Protein AF-A0A195AYB4-F1 (afdb_monomer_lite)

Secondary structure (DSSP, 8-state):
----------------------HHHHHHHHHTS-HHHHHHHHHTTSSS-S--PPP--SS---------TTTTT--PPPPHHHHHHHHH-HHHHHHHHHHHHHHHHHHHHHHHHHHHHHHHHHS-HHHHHHHHHHHHHHHHHHHHHHHHHHHHHHHHHT---PPPPPPHHHHHHHHHHHHHGGGS--TTHHHHHHHHHHHHTT------------PPPPPPP-PPP-----------------------------

Foldseek 3Di:
DDDDDDDPDDDDPDPDPPDPDDPPVVVVCVVPPPVVVVVCVVVVVPDPDPDPDDDDPDDDDDDDDDDDCVVVVHDDDDDPVLVVCCVPPPVSVVVVVVVVVVVVVVVVVVVVVVVVVVCVLPVDPVVNVVVVVVVVVVVVVVVVVVVVVVVVVCVVVVDDDDDDDDDPVNVVVVVVVVVVVPPPDPPPVVVVVVVVVVVVVPDDDDDDDDDDDDDDDDDDDDDDDDDDDDDDDDDDDDDDDDDDDDDDDDDDDD

InterPro domains:
  IPR007590 Saf4/Yju2 protein [PF04502] (50-236)
  IPR007590 Saf4/Yju2 protein [PTHR12111] (50-230)

pLDDT: mean 70.56, std 22.67, range [31.31, 98.31]

Sequence (254 aa):
MEIEFENIMDDVEVENIRNVENIANVAEYIRNMDPEQFANIRDEVFEEMENLDYIIVSGARRQENRWDPKQNEQVVPETKEVSCRLYDDAMYKLEHGIEDKKVAKSRNSALESAIALNENIWKDDYSSNCTVRALFRDRKKELQKKQAEDHALLKKTGLDINLVNEHEDDIKLAKLLTHKKGARKQDGVELKRLVSIIRSKNKKKMSSSNNRLKLQSQESLKTQEITNNAIISKINSSSISLVNYDSSNTDSDT

Structure (mmCIF, N/CA/C/O backbone):
data_AF-A0A195AYB4-F1
#
_entry.id   AF-A0A195AYB4-F1
#
loop_
_atom_site.group_PDB
_atom_site.id
_atom_site.type_symbol
_atom_site.label_atom_id
_atom_site.label_alt_id
_atom_site.label_comp_id
_atom_site.label_asym_id
_atom_site.label_entity_id
_atom_site.label_seq_id
_atom_site.pdbx_PDB_ins_code
_atom_site.Cartn_x
_atom_site.Cartn_y
_atom_site.Cartn_z
_atom_site.occupancy
_atom_site.B_iso_or_equiv
_atom_site.auth_seq_id
_atom_site.auth_comp_id
_atom_site.auth_asym_id
_atom_site.auth_atom_id
_atom_site.pdbx_PDB_model_num
ATOM 1 N N . MET A 1 1 ? -21.858 -39.578 3.433 1.00 39.62 1 MET A N 1
ATOM 2 C CA . MET A 1 1 ? -23.026 -40.148 2.739 1.00 39.62 1 MET A CA 1
ATOM 3 C C . MET A 1 1 ? -22.517 -41.400 2.072 1.00 39.62 1 MET A C 1
ATOM 5 O O . MET A 1 1 ? -21.679 -41.292 1.187 1.00 39.62 1 MET A O 1
ATOM 9 N N . GLU A 1 2 ? -22.878 -42.546 2.637 1.00 36.47 2 GLU A N 1
ATOM 10 C CA . GLU A 1 2 ? -22.536 -43.869 2.116 1.00 36.47 2 GLU A CA 1
ATOM 11 C C . GLU A 1 2 ? -23.262 -44.055 0.781 1.00 36.47 2 GLU A C 1
ATOM 13 O O . GLU A 1 2 ? -24.452 -43.761 0.681 1.00 36.47 2 GLU A O 1
ATOM 18 N N . ILE A 1 3 ? -22.520 -44.444 -0.252 1.00 41.88 3 ILE A N 1
ATOM 19 C CA . ILE A 1 3 ? -23.060 -44.778 -1.569 1.00 41.88 3 ILE A CA 1
ATOM 20 C C . ILE A 1 3 ? -22.846 -46.280 -1.712 1.00 41.88 3 ILE A C 1
ATOM 22 O O . ILE A 1 3 ? -21.707 -46.745 -1.752 1.00 41.88 3 ILE A O 1
ATOM 26 N N . GLU A 1 4 ? -23.946 -47.024 -1.692 1.00 39.97 4 GLU A N 1
ATOM 27 C CA . GLU A 1 4 ? -23.972 -48.465 -1.918 1.00 39.97 4 GLU A CA 1
ATOM 28 C C . GLU A 1 4 ? -23.681 -48.749 -3.399 1.00 39.97 4 GLU A C 1
ATOM 30 O O . GLU A 1 4 ? -24.259 -48.119 -4.286 1.00 39.97 4 GLU A O 1
ATOM 35 N N . PHE A 1 5 ? -22.760 -49.677 -3.664 1.00 40.31 5 PHE A N 1
ATOM 36 C CA . PHE A 1 5 ? -22.488 -50.189 -5.004 1.00 40.31 5 PHE A CA 1
ATOM 37 C C . PHE A 1 5 ? -23.309 -51.464 -5.212 1.00 40.31 5 PHE A C 1
ATOM 39 O O . PHE A 1 5 ? -23.064 -52.473 -4.552 1.00 40.31 5 PHE A O 1
ATOM 46 N N . GLU A 1 6 ? -24.270 -51.427 -6.133 1.00 47.06 6 GLU A N 1
ATOM 47 C CA . GLU A 1 6 ? -24.862 -52.643 -6.687 1.00 47.06 6 GLU A CA 1
ATOM 48 C C . GLU A 1 6 ? -23.830 -53.337 -7.586 1.00 47.06 6 GLU A C 1
ATOM 50 O O . GLU A 1 6 ? -23.304 -52.758 -8.539 1.00 47.06 6 GLU A O 1
ATOM 55 N N . ASN A 1 7 ? -23.522 -54.588 -7.240 1.00 45.03 7 ASN A N 1
ATOM 56 C CA . ASN A 1 7 ? -22.673 -55.478 -8.018 1.00 45.03 7 ASN A CA 1
ATOM 57 C C . ASN A 1 7 ? -23.376 -55.837 -9.332 1.00 45.03 7 ASN A C 1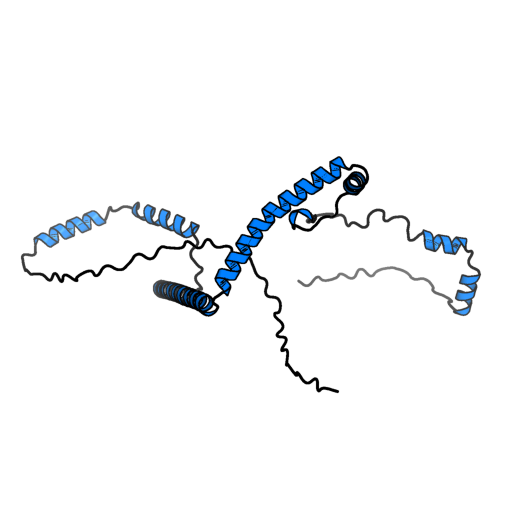
ATOM 59 O O . ASN A 1 7 ? -24.324 -56.618 -9.328 1.00 45.03 7 ASN A O 1
ATOM 63 N N . ILE A 1 8 ? -22.869 -55.324 -10.450 1.00 45.12 8 ILE A N 1
ATOM 64 C CA . ILE A 1 8 ? -23.141 -55.884 -11.775 1.00 45.12 8 ILE A CA 1
ATOM 65 C C . ILE A 1 8 ? -21.951 -56.779 -12.103 1.00 45.12 8 ILE A C 1
ATOM 67 O O . ILE A 1 8 ? -20.930 -56.331 -12.620 1.00 45.12 8 ILE A O 1
ATOM 71 N N . MET A 1 9 ? -22.069 -58.040 -11.709 1.00 47.69 9 MET A N 1
ATOM 72 C CA . MET A 1 9 ? -21.187 -59.113 -12.132 1.00 47.69 9 MET A CA 1
ATOM 73 C C . MET A 1 9 ? -22.101 -60.206 -12.655 1.00 47.69 9 MET A C 1
ATOM 75 O O . MET A 1 9 ? -22.580 -60.990 -11.854 1.00 47.69 9 MET A O 1
ATOM 79 N N . ASP A 1 10 ? -22.364 -60.211 -13.958 1.00 45.50 10 ASP A N 1
ATOM 80 C CA . ASP A 1 10 ? -22.893 -61.375 -14.664 1.00 45.50 10 ASP A CA 1
ATOM 81 C C . ASP A 1 10 ? -22.336 -61.369 -16.102 1.00 45.50 10 ASP A C 1
ATOM 83 O O . ASP A 1 10 ? -22.403 -60.371 -16.821 1.00 45.50 10 ASP A O 1
ATOM 87 N N . ASP A 1 11 ? -21.747 -62.514 -16.445 1.00 44.69 11 ASP A N 1
ATOM 88 C CA . ASP A 1 11 ? -21.515 -63.073 -17.779 1.00 44.69 11 ASP A CA 1
ATOM 89 C C . ASP A 1 11 ? -20.417 -62.472 -18.679 1.00 44.69 11 ASP A C 1
ATOM 91 O O . ASP A 1 11 ? -20.669 -61.860 -19.715 1.00 44.69 11 ASP A O 1
ATOM 95 N N . VAL A 1 12 ? -19.158 -62.805 -18.362 1.00 44.72 12 VAL A N 1
ATOM 96 C CA . VAL A 1 12 ? -18.124 -63.011 -19.393 1.00 44.72 12 VAL A CA 1
ATOM 97 C C . VAL A 1 12 ? -17.579 -64.429 -19.250 1.00 44.72 12 VAL A C 1
ATOM 99 O O . VAL A 1 12 ? -16.751 -64.717 -18.385 1.00 44.72 12 VAL A O 1
ATOM 102 N N . GLU A 1 13 ? -18.071 -65.328 -20.100 1.00 41.47 13 GLU A N 1
ATOM 103 C CA . GLU A 1 13 ? -17.527 -66.672 -20.287 1.00 41.47 13 GLU A CA 1
ATOM 104 C C . GLU A 1 13 ? -16.098 -66.564 -20.842 1.00 41.47 13 GLU A C 1
ATOM 106 O O . GLU A 1 13 ? -15.879 -66.288 -22.021 1.00 41.47 13 GLU A O 1
ATOM 111 N N . VAL A 1 14 ? -15.097 -66.755 -19.981 1.00 42.25 14 VAL A N 1
ATOM 112 C CA . VAL A 1 14 ? -13.695 -66.862 -20.406 1.00 42.25 14 VAL A CA 1
ATOM 113 C C . VAL A 1 14 ? -13.417 -68.318 -20.764 1.00 42.25 14 VAL A C 1
ATOM 115 O O . VAL A 1 14 ? -12.990 -69.116 -19.926 1.00 42.25 14 VAL A O 1
ATOM 118 N N . GLU A 1 15 ? -13.663 -68.685 -22.020 1.00 43.03 15 GLU A N 1
ATOM 119 C CA . GLU A 1 15 ? -13.196 -69.963 -22.544 1.00 43.03 15 GLU A CA 1
ATOM 120 C C . GLU A 1 15 ? -11.674 -69.942 -22.791 1.00 43.03 15 GLU A C 1
ATOM 122 O O . GLU A 1 15 ? -11.146 -69.172 -23.587 1.00 43.03 15 GLU A O 1
ATOM 127 N N . ASN A 1 16 ? -10.987 -70.871 -22.118 1.00 39.06 16 ASN A N 1
ATOM 128 C CA . ASN A 1 16 ? -9.715 -71.496 -22.500 1.00 39.06 16 ASN A CA 1
ATOM 129 C C . ASN A 1 16 ? -8.503 -70.591 -22.807 1.00 39.06 16 ASN A C 1
ATOM 131 O O . ASN A 1 16 ? -8.054 -70.480 -23.947 1.00 39.06 16 ASN A O 1
ATOM 135 N N . ILE A 1 17 ? -7.797 -70.161 -21.757 1.00 39.41 17 ILE A N 1
ATOM 136 C CA . ILE A 1 17 ? -6.343 -69.947 -21.852 1.00 39.41 17 ILE A CA 1
ATOM 137 C C . ILE A 1 17 ? -5.669 -71.319 -21.713 1.00 39.41 17 ILE A C 1
ATOM 139 O O . ILE A 1 17 ? -5.383 -71.781 -20.608 1.00 39.41 17 ILE A O 1
ATOM 143 N N . ARG A 1 18 ? -5.436 -72.003 -22.838 1.00 42.62 18 ARG A N 1
ATOM 144 C CA . ARG A 1 18 ? -4.524 -73.154 -22.896 1.00 42.62 18 ARG A CA 1
ATOM 145 C C . ARG A 1 18 ? -3.234 -72.760 -23.611 1.00 42.62 18 ARG A C 1
ATOM 147 O O . ARG A 1 18 ? -3.263 -72.346 -24.763 1.00 42.62 18 ARG A O 1
ATOM 154 N N . ASN A 1 19 ? -2.131 -73.004 -22.904 1.00 43.03 19 ASN A N 1
ATOM 155 C CA . ASN A 1 19 ? -0.752 -73.154 -23.377 1.00 43.03 19 ASN A CA 1
ATOM 156 C C . ASN A 1 19 ? 0.060 -71.874 -23.641 1.00 43.03 19 ASN A C 1
ATOM 158 O O . ASN A 1 19 ? 0.392 -71.560 -24.779 1.00 43.03 19 ASN A O 1
ATOM 162 N N . VAL A 1 20 ? 0.539 -71.231 -22.569 1.00 46.38 20 VAL A N 1
ATOM 163 C CA . VAL A 1 20 ? 1.818 -70.494 -22.615 1.00 46.38 20 VAL A CA 1
ATOM 164 C C . VAL A 1 20 ? 2.884 -71.358 -21.948 1.00 46.38 20 VAL A C 1
ATOM 166 O O . VAL A 1 20 ? 3.359 -71.083 -20.849 1.00 46.38 20 VAL A O 1
ATOM 169 N N . GLU A 1 21 ? 3.231 -72.462 -22.601 1.00 52.28 21 GLU A N 1
ATOM 170 C CA . GLU A 1 21 ? 4.464 -73.168 -22.281 1.00 52.28 21 GLU A CA 1
ATOM 171 C C . GLU A 1 21 ? 5.592 -72.521 -23.090 1.00 52.28 21 GLU A C 1
ATOM 173 O O . GLU A 1 21 ? 5.604 -72.569 -24.319 1.00 52.28 21 GLU A O 1
ATOM 178 N N . ASN A 1 22 ? 6.554 -71.955 -22.353 1.00 52.09 22 ASN A N 1
ATOM 179 C CA . ASN A 1 22 ? 7.892 -71.540 -22.783 1.00 52.09 22 ASN A CA 1
ATOM 180 C C . ASN A 1 22 ? 8.061 -70.050 -23.173 1.00 52.09 22 ASN A C 1
ATOM 182 O O . ASN A 1 22 ? 7.897 -69.655 -24.322 1.00 52.09 22 ASN A O 1
ATOM 186 N N . ILE A 1 23 ? 8.511 -69.220 -22.219 1.00 51.00 23 ILE A N 1
ATOM 187 C CA . ILE A 1 23 ? 8.929 -67.810 -22.426 1.00 51.00 23 ILE A CA 1
ATOM 188 C C . ILE A 1 23 ? 9.997 -67.684 -23.534 1.00 51.00 23 ILE A C 1
ATOM 190 O O . ILE A 1 23 ? 10.079 -66.656 -24.206 1.00 51.00 23 ILE A O 1
ATOM 194 N N . ALA A 1 24 ? 10.769 -68.746 -23.792 1.00 54.31 24 ALA A N 1
ATOM 195 C CA . ALA A 1 24 ? 11.711 -68.806 -24.908 1.00 54.31 24 ALA A CA 1
ATOM 196 C C . ALA A 1 24 ? 11.032 -68.646 -26.287 1.00 54.31 24 ALA A C 1
ATOM 198 O O . ALA A 1 24 ? 11.625 -68.046 -27.182 1.00 54.31 24 ALA A O 1
ATOM 199 N N . ASN A 1 25 ? 9.777 -69.090 -26.441 1.00 57.62 25 ASN A N 1
ATOM 200 C CA . ASN A 1 25 ? 9.008 -68.910 -27.677 1.00 57.62 25 ASN A CA 1
ATOM 201 C C . ASN A 1 25 ? 8.558 -67.461 -27.883 1.00 57.62 25 ASN A C 1
ATOM 203 O O . ASN A 1 25 ? 8.429 -67.036 -29.023 1.00 57.62 25 ASN A O 1
ATOM 207 N N . VAL A 1 26 ? 8.361 -66.678 -26.817 1.00 57.94 26 VAL A N 1
ATOM 208 C CA . VAL A 1 26 ? 7.950 -65.266 -26.934 1.00 57.94 26 VAL A CA 1
ATOM 209 C C . VAL A 1 26 ? 9.082 -64.421 -27.523 1.00 57.94 26 VAL A C 1
ATOM 211 O O . VAL A 1 26 ? 8.840 -63.569 -28.371 1.00 57.94 26 VAL A O 1
ATOM 214 N N . ALA A 1 27 ? 10.332 -64.684 -27.134 1.00 58.56 27 ALA A N 1
ATOM 215 C CA . ALA A 1 27 ? 11.493 -63.976 -27.677 1.00 58.56 27 ALA A CA 1
ATOM 216 C C . ALA A 1 27 ? 11.790 -64.350 -29.144 1.00 58.56 27 ALA A C 1
ATOM 218 O O . ALA A 1 27 ? 12.154 -63.481 -29.934 1.00 58.56 27 ALA A O 1
ATOM 219 N N . GLU A 1 28 ? 11.615 -65.623 -29.515 1.00 62.91 28 GLU A N 1
ATOM 220 C CA . GLU A 1 28 ? 11.665 -66.075 -30.916 1.00 62.91 28 GLU A CA 1
ATOM 221 C C . GLU A 1 28 ? 10.522 -65.469 -31.743 1.00 62.91 28 GLU A C 1
ATOM 223 O O . GLU A 1 28 ? 10.757 -64.983 -32.844 1.00 62.91 28 GLU A O 1
ATOM 228 N N . TYR A 1 29 ? 9.308 -65.408 -31.189 1.00 63.75 29 TYR A N 1
ATOM 229 C CA . TYR A 1 29 ? 8.148 -64.802 -31.842 1.00 63.75 29 TYR A CA 1
ATOM 230 C C . TYR A 1 29 ? 8.338 -63.301 -32.084 1.00 63.75 29 TYR A C 1
ATOM 232 O O . TYR A 1 29 ? 8.057 -62.829 -33.174 1.00 63.75 29 TYR A O 1
ATOM 240 N N . ILE A 1 30 ? 8.903 -62.559 -31.124 1.00 63.09 30 ILE A N 1
ATOM 241 C CA . ILE A 1 30 ? 9.215 -61.128 -31.292 1.00 63.09 30 ILE A CA 1
ATOM 242 C C . ILE A 1 30 ? 10.320 -60.906 -32.338 1.00 63.09 30 ILE A C 1
ATOM 244 O O . ILE A 1 30 ? 10.253 -59.936 -33.087 1.00 63.09 30 ILE A O 1
ATOM 248 N N . ARG A 1 31 ? 11.330 -61.786 -32.419 1.00 62.97 31 ARG A N 1
ATOM 249 C CA . ARG A 1 31 ? 12.395 -61.687 -33.439 1.00 62.97 31 ARG A CA 1
ATOM 250 C C . ARG A 1 31 ? 11.927 -62.051 -34.845 1.00 62.97 31 ARG A C 1
ATOM 252 O O . ARG A 1 31 ? 12.485 -61.527 -35.803 1.00 62.97 31 ARG A O 1
ATOM 259 N N . ASN A 1 32 ? 10.932 -62.926 -34.947 1.00 63.34 32 ASN A N 1
ATOM 260 C CA . ASN A 1 32 ? 10.364 -63.383 -36.212 1.00 63.34 32 ASN A CA 1
ATOM 261 C C . ASN A 1 32 ? 9.077 -62.620 -36.582 1.00 63.34 32 ASN A C 1
ATOM 263 O O . ASN A 1 32 ? 8.448 -62.959 -37.581 1.00 63.34 32 ASN A O 1
ATOM 267 N N . MET A 1 33 ? 8.677 -61.621 -35.785 1.00 62.56 33 MET A N 1
ATOM 268 C CA . MET A 1 33 ? 7.546 -60.746 -36.082 1.00 62.56 33 MET A CA 1
ATOM 269 C C . MET A 1 33 ? 7.959 -59.756 -37.174 1.00 62.56 33 MET A C 1
ATOM 271 O O . MET A 1 33 ? 8.965 -59.058 -37.024 1.00 62.56 33 MET A O 1
ATOM 275 N N . ASP A 1 34 ? 7.193 -59.686 -38.263 1.00 63.72 34 ASP A N 1
ATOM 276 C CA . ASP A 1 34 ? 7.483 -58.765 -39.361 1.00 63.72 34 ASP A CA 1
ATOM 277 C C . ASP A 1 34 ? 7.546 -57.311 -38.849 1.00 63.72 34 ASP A C 1
ATOM 279 O O . ASP A 1 34 ? 6.677 -56.885 -38.077 1.00 63.72 34 ASP A O 1
ATOM 283 N N . PRO A 1 35 ? 8.541 -56.509 -39.274 1.00 62.47 35 PRO A N 1
ATOM 284 C CA . PRO A 1 35 ? 8.710 -55.138 -38.795 1.00 62.47 35 PRO A CA 1
ATOM 285 C C . PRO A 1 35 ? 7.505 -54.239 -39.104 1.00 62.47 35 PRO A C 1
ATOM 287 O O . PRO A 1 35 ? 7.284 -53.266 -38.388 1.00 62.47 35 PRO A O 1
ATOM 290 N N . GLU A 1 36 ? 6.689 -54.585 -40.104 1.00 58.81 36 GLU A N 1
ATOM 291 C CA . GLU A 1 36 ? 5.426 -53.899 -40.408 1.00 58.81 36 GLU A CA 1
ATOM 292 C C . GLU A 1 36 ? 4.352 -54.131 -39.332 1.00 58.81 36 GLU A C 1
ATOM 294 O O . GLU A 1 36 ? 3.614 -53.212 -38.991 1.00 58.81 36 GLU A O 1
ATOM 299 N N . GLN A 1 37 ? 4.305 -55.314 -38.709 1.00 55.41 37 GLN A N 1
ATOM 300 C CA . GLN A 1 37 ? 3.382 -55.575 -37.597 1.00 55.41 37 GLN A CA 1
ATOM 301 C C . GLN A 1 37 ? 3.818 -54.856 -36.313 1.00 55.41 37 GLN A C 1
ATOM 303 O O . GLN A 1 37 ? 2.978 -54.435 -35.521 1.00 55.41 37 GLN A O 1
ATOM 308 N N . PHE A 1 38 ? 5.127 -54.666 -36.119 1.00 52.88 38 PHE A N 1
ATOM 309 C CA . PHE A 1 38 ? 5.658 -53.873 -35.007 1.00 52.88 38 PHE A CA 1
ATOM 310 C C . PHE A 1 38 ? 5.485 -52.359 -35.230 1.00 52.88 38 PHE A C 1
ATOM 312 O O . PHE A 1 38 ? 5.293 -51.617 -34.266 1.00 52.88 38 PHE A O 1
ATOM 319 N N . ALA A 1 39 ? 5.528 -51.904 -36.488 1.00 53.22 39 ALA A N 1
ATOM 320 C CA . ALA A 1 39 ? 5.212 -50.529 -36.876 1.00 53.22 39 ALA A CA 1
ATOM 321 C C . ALA A 1 39 ? 3.725 -50.215 -36.650 1.00 53.22 39 ALA A C 1
ATOM 323 O O . ALA A 1 39 ? 3.422 -49.231 -35.984 1.00 53.22 39 ALA A O 1
ATOM 324 N N . ASN A 1 40 ? 2.816 -51.116 -37.042 1.00 53.03 40 ASN A N 1
ATOM 325 C CA . ASN A 1 40 ? 1.379 -50.940 -36.805 1.00 53.03 40 ASN A CA 1
ATOM 326 C C . ASN A 1 40 ? 1.029 -50.773 -35.317 1.00 53.03 40 ASN A C 1
ATOM 328 O O . ASN A 1 40 ? 0.213 -49.924 -34.983 1.00 53.03 40 ASN A O 1
ATOM 332 N N . ILE A 1 41 ? 1.682 -51.505 -34.405 1.00 50.62 41 ILE A N 1
ATOM 333 C CA . ILE A 1 41 ? 1.446 -51.350 -32.953 1.00 50.62 41 ILE A CA 1
ATOM 334 C C . ILE A 1 41 ? 1.934 -49.984 -32.441 1.00 50.62 41 ILE A C 1
ATOM 336 O O . ILE A 1 41 ? 1.367 -49.423 -31.502 1.00 50.62 41 ILE A O 1
ATOM 340 N N . ARG A 1 42 ? 3.013 -49.449 -33.025 1.00 47.22 42 ARG A N 1
ATOM 341 C CA . ARG A 1 42 ? 3.569 -48.147 -32.639 1.00 47.22 42 ARG A CA 1
ATOM 342 C C . ARG A 1 42 ? 2.743 -46.988 -33.192 1.00 47.22 42 ARG A C 1
ATOM 344 O O . ARG A 1 42 ? 2.689 -45.950 -32.540 1.00 47.22 42 ARG A O 1
ATOM 351 N N . ASP A 1 43 ? 2.098 -47.195 -34.332 1.00 45.81 43 ASP A N 1
ATOM 352 C CA . ASP A 1 43 ? 1.329 -46.175 -35.037 1.00 45.81 43 ASP A CA 1
ATOM 353 C C . ASP A 1 43 ? -0.163 -46.182 -34.621 1.00 45.81 43 ASP A C 1
ATOM 355 O O . ASP A 1 43 ? -0.777 -45.120 -34.561 1.00 45.81 43 ASP A O 1
ATOM 359 N N . GLU A 1 44 ? -0.730 -47.315 -34.174 1.00 45.81 44 GLU A N 1
ATOM 360 C CA . GLU A 1 44 ? -2.125 -47.401 -33.683 1.00 45.81 44 GLU A CA 1
ATOM 361 C C . GLU A 1 44 ? -2.393 -46.621 -32.380 1.00 45.81 44 GLU A C 1
ATOM 363 O O . GLU A 1 44 ? -3.542 -46.304 -32.076 1.00 45.81 44 GLU A O 1
ATOM 368 N N . VAL A 1 45 ? -1.366 -46.286 -31.590 1.00 51.31 45 VAL A N 1
ATOM 369 C CA . VAL A 1 45 ? -1.551 -45.625 -30.279 1.00 51.31 45 VAL A CA 1
ATOM 370 C C . VAL A 1 45 ? -1.461 -44.091 -30.353 1.00 51.31 45 VAL A C 1
ATOM 372 O O . VAL A 1 45 ? -1.730 -43.420 -29.358 1.00 51.31 45 VAL A O 1
ATOM 375 N N . PHE A 1 46 ? -1.138 -43.491 -31.505 1.00 48.72 46 PHE A N 1
ATOM 376 C CA . PHE A 1 46 ? -0.815 -42.054 -31.555 1.00 48.72 46 PHE A CA 1
ATOM 377 C C . PHE A 1 46 ? -1.710 -41.160 -32.422 1.00 48.72 46 PHE A C 1
ATOM 379 O O . PHE A 1 46 ? -1.456 -39.956 -32.449 1.00 48.72 46 PHE A O 1
ATOM 386 N N . GLU A 1 47 ? -2.768 -41.664 -33.064 1.00 48.78 47 GLU A N 1
ATOM 387 C CA . GLU A 1 47 ? -3.393 -40.901 -34.161 1.00 48.78 47 GLU A CA 1
ATOM 388 C C . GLU A 1 47 ? -4.751 -40.215 -33.920 1.00 48.78 47 GLU A C 1
ATOM 390 O O . GLU A 1 47 ? -5.175 -39.473 -34.797 1.00 48.78 47 GLU A O 1
ATOM 395 N N . GLU A 1 48 ? -5.414 -40.305 -32.756 1.00 50.34 48 GLU A N 1
ATOM 396 C CA . GLU A 1 48 ? -6.728 -39.627 -32.593 1.00 50.34 48 GLU A CA 1
ATOM 397 C C . GLU A 1 48 ? -7.015 -38.983 -31.221 1.00 50.34 48 GLU A C 1
ATOM 399 O O . GLU A 1 48 ? -8.097 -39.144 -30.661 1.00 50.34 48 GLU A O 1
ATOM 404 N N . MET A 1 49 ? -6.111 -38.161 -30.677 1.00 53.44 49 MET A N 1
ATOM 405 C CA . MET A 1 49 ? -6.512 -37.170 -29.657 1.00 53.44 49 MET A CA 1
ATOM 406 C C . MET A 1 49 ? -6.028 -35.765 -30.028 1.00 53.44 49 MET A C 1
ATOM 408 O O . MET A 1 49 ? -5.111 -35.219 -29.420 1.00 53.44 49 MET A O 1
ATOM 412 N N . GLU A 1 50 ? -6.673 -35.160 -31.029 1.00 65.00 50 GLU A N 1
ATOM 413 C CA . GLU A 1 50 ? -6.376 -33.798 -31.511 1.00 65.00 50 GLU A CA 1
ATOM 414 C C . GLU A 1 50 ? -6.624 -32.718 -30.435 1.00 65.00 50 GLU A C 1
ATOM 416 O O . GLU A 1 50 ? -6.089 -31.617 -30.520 1.00 65.00 50 GLU A O 1
ATOM 421 N N . ASN A 1 51 ? -7.370 -33.044 -29.369 1.00 61.88 51 ASN A N 1
ATOM 422 C CA . ASN A 1 51 ? -7.619 -32.153 -28.238 1.00 61.88 51 ASN A CA 1
ATOM 423 C C . ASN A 1 51 ? -7.482 -32.900 -26.899 1.00 61.88 51 ASN A C 1
ATOM 425 O O . ASN A 1 51 ? -8.348 -33.691 -26.533 1.00 61.88 51 ASN A O 1
ATOM 429 N N . LEU A 1 52 ? -6.435 -32.591 -26.125 1.00 72.25 52 LEU A N 1
ATOM 430 C CA . LEU A 1 52 ? -6.246 -33.052 -24.733 1.00 72.25 52 LEU A CA 1
ATOM 431 C C . LEU A 1 52 ? -7.096 -32.268 -23.707 1.00 72.25 52 LEU A C 1
ATOM 433 O O . LEU A 1 52 ? -6.916 -32.406 -22.496 1.00 72.25 52 LEU A O 1
ATOM 437 N N . ASP A 1 53 ? -8.015 -31.429 -24.183 1.00 75.69 53 ASP A N 1
ATOM 438 C CA . ASP A 1 53 ? -8.851 -30.569 -23.354 1.00 75.69 53 ASP A CA 1
ATOM 439 C C . ASP A 1 53 ? -10.186 -31.253 -23.015 1.00 75.69 53 ASP A C 1
ATOM 441 O O . ASP A 1 53 ? -10.972 -31.608 -23.893 1.00 75.69 53 ASP A O 1
ATOM 445 N N . TYR A 1 54 ? -10.492 -31.383 -21.721 1.00 77.50 54 TYR A N 1
ATOM 446 C CA . TYR A 1 54 ? -11.788 -31.887 -21.260 1.00 77.50 54 TYR A CA 1
ATOM 447 C C . TYR A 1 54 ? -12.920 -30.888 -21.540 1.00 77.50 54 TYR A C 1
ATOM 449 O O . TYR A 1 54 ? -12.848 -29.711 -21.166 1.00 77.50 54 TYR A O 1
ATOM 457 N N . ILE A 1 55 ? -14.009 -31.380 -22.134 1.00 77.38 55 ILE A N 1
ATOM 458 C CA . ILE A 1 55 ? -15.227 -30.606 -22.397 1.00 77.38 55 ILE A CA 1
ATOM 459 C C . ILE A 1 55 ? -16.153 -30.702 -21.181 1.00 77.38 55 ILE A C 1
ATOM 461 O O . ILE A 1 55 ? -16.437 -31.786 -20.672 1.00 77.38 55 ILE A O 1
ATOM 465 N N . ILE A 1 56 ? -16.650 -29.560 -20.706 1.00 79.69 56 ILE A N 1
ATOM 466 C CA . ILE A 1 56 ? -17.608 -29.524 -19.598 1.00 79.69 56 ILE A CA 1
ATOM 467 C C . ILE A 1 56 ? -19.009 -29.815 -20.148 1.00 79.69 56 ILE A C 1
ATOM 469 O O . ILE A 1 56 ? -19.565 -28.997 -20.875 1.00 79.69 56 ILE A O 1
ATOM 473 N N . VAL A 1 57 ? -19.581 -30.967 -19.786 1.00 80.19 57 VAL A N 1
ATOM 474 C CA . VAL A 1 57 ? -20.867 -31.447 -20.329 1.00 80.19 57 VAL A CA 1
ATOM 475 C C . VAL A 1 57 ? -22.082 -30.829 -19.620 1.00 80.19 57 VAL A C 1
ATOM 477 O O . VAL A 1 57 ? -23.067 -30.497 -20.274 1.00 80.19 57 VAL A O 1
ATOM 480 N N . SER A 1 58 ? -22.036 -30.612 -18.298 1.00 74.69 58 SER A N 1
ATOM 481 C CA . SER A 1 58 ? -23.122 -29.921 -17.578 1.00 74.69 58 SER A CA 1
ATOM 482 C C . SER A 1 58 ? -22.707 -29.417 -16.194 1.00 74.69 58 SER A C 1
ATOM 484 O O . SER A 1 58 ? -21.902 -30.052 -15.519 1.00 74.69 58 SER A O 1
ATOM 486 N N . GLY A 1 59 ? -23.304 -28.309 -15.742 1.00 76.50 59 GLY A N 1
ATOM 487 C CA . GLY A 1 59 ? -23.283 -27.876 -14.334 1.00 76.50 59 GLY A CA 1
ATOM 488 C C . GLY A 1 59 ? -22.036 -27.123 -13.855 1.00 76.50 59 GLY A C 1
ATOM 489 O O . GLY A 1 59 ? -22.040 -26.610 -12.738 1.00 76.50 59 GLY A O 1
ATOM 490 N N . ALA A 1 60 ? -20.997 -26.993 -14.682 1.00 80.88 60 ALA A N 1
ATOM 491 C CA . ALA A 1 60 ? -19.793 -26.232 -14.359 1.00 80.88 60 ALA A CA 1
ATOM 492 C C . ALA A 1 60 ? -19.434 -25.241 -15.476 1.00 80.88 60 ALA A C 1
ATOM 494 O O . ALA A 1 60 ? -19.863 -25.374 -16.620 1.00 80.88 60 ALA A O 1
ATOM 495 N N . ARG A 1 61 ? -18.633 -24.229 -15.136 1.00 76.75 61 ARG A N 1
ATOM 496 C CA . ARG A 1 61 ? -18.013 -23.310 -16.097 1.00 76.75 61 ARG A CA 1
ATOM 497 C C . ARG A 1 61 ? -16.508 -23.333 -15.896 1.00 76.75 61 ARG A C 1
ATOM 499 O O . ARG A 1 61 ? -16.046 -23.398 -14.757 1.00 76.75 61 ARG A O 1
ATOM 506 N N . ARG A 1 62 ? -15.747 -23.248 -16.985 1.00 81.44 62 ARG A N 1
ATOM 507 C CA . ARG A 1 62 ? -14.294 -23.106 -16.899 1.00 81.44 62 ARG A CA 1
ATOM 508 C C . ARG A 1 62 ? -13.982 -21.727 -16.327 1.00 81.44 62 ARG A C 1
ATOM 510 O O . ARG A 1 62 ? -14.508 -20.724 -16.807 1.00 81.44 62 ARG A O 1
ATOM 517 N N . GLN A 1 63 ? -13.155 -21.677 -15.290 1.00 84.00 63 GLN A N 1
ATOM 518 C CA . GLN A 1 63 ? -12.576 -20.420 -14.843 1.00 84.00 63 GLN A CA 1
ATOM 519 C C . GLN A 1 63 ? -11.336 -20.155 -15.692 1.00 84.00 63 GLN A C 1
ATOM 521 O O . GLN A 1 63 ? -10.316 -20.823 -15.549 1.00 84.00 63 GLN A O 1
ATOM 526 N N . GLU A 1 64 ? -11.440 -19.199 -16.604 1.00 78.00 64 GLU A N 1
ATOM 527 C CA . GLU A 1 64 ? -10.333 -18.802 -17.460 1.00 78.00 64 GLU A CA 1
ATOM 528 C C . GLU A 1 64 ? -9.561 -17.648 -16.810 1.00 78.00 64 GLU A C 1
ATOM 530 O O . GLU A 1 64 ? -9.928 -16.483 -16.935 1.00 78.00 64 GLU A O 1
ATOM 535 N N . ASN A 1 65 ? -8.478 -17.974 -16.104 1.00 79.88 65 ASN A N 1
ATOM 536 C CA . ASN A 1 65 ? -7.511 -16.980 -15.646 1.00 79.88 65 ASN A CA 1
ATOM 537 C C . ASN A 1 65 ? -6.359 -16.916 -16.657 1.00 79.88 65 ASN A C 1
ATOM 539 O O . ASN A 1 65 ? -5.340 -17.586 -16.492 1.00 79.88 65 ASN A O 1
ATOM 543 N N . ARG A 1 66 ? -6.515 -16.115 -17.717 1.00 79.31 66 ARG A N 1
ATOM 544 C CA . ARG A 1 66 ? -5.379 -15.757 -18.578 1.00 79.31 66 ARG A CA 1
ATOM 545 C C . ARG A 1 66 ? -4.524 -14.740 -17.838 1.00 79.31 66 ARG A C 1
ATOM 547 O O . ARG A 1 66 ? -4.968 -13.630 -17.564 1.00 79.31 66 ARG A O 1
ATOM 554 N N . TRP A 1 67 ? -3.314 -15.147 -17.487 1.00 80.62 67 TRP A N 1
ATOM 555 C CA . TRP A 1 67 ? -2.329 -14.251 -16.906 1.00 80.62 67 TRP A CA 1
ATOM 556 C C . TRP A 1 67 ? -1.869 -13.247 -17.963 1.00 80.62 67 TRP A C 1
ATOM 558 O O . TRP A 1 67 ? -1.355 -13.660 -19.002 1.00 80.62 67 TRP A O 1
ATOM 568 N N . ASP A 1 68 ? -2.050 -11.951 -17.704 1.00 81.94 68 ASP A N 1
ATOM 569 C CA . ASP A 1 68 ? -1.424 -10.892 -18.493 1.00 81.94 68 ASP A CA 1
ATOM 570 C C . ASP A 1 68 ? -0.144 -10.433 -17.775 1.00 81.94 68 ASP A C 1
ATOM 572 O O . ASP A 1 68 ? -0.227 -9.777 -16.730 1.00 81.94 68 ASP A O 1
ATOM 576 N N . PRO A 1 69 ? 1.047 -10.741 -18.317 1.00 82.19 69 PRO A N 1
ATOM 577 C CA . PRO A 1 69 ? 2.313 -10.332 -17.719 1.00 82.19 69 PRO A CA 1
ATOM 578 C C . PRO A 1 69 ? 2.428 -8.814 -17.505 1.00 82.19 69 PRO A C 1
ATOM 580 O O . PRO A 1 69 ? 3.091 -8.377 -16.564 1.00 82.19 69 PRO A O 1
ATOM 583 N N . LYS A 1 70 ? 1.748 -8.000 -18.329 1.00 81.50 70 LYS A N 1
ATOM 584 C CA . LYS A 1 70 ? 1.778 -6.533 -18.212 1.00 81.50 70 LYS A CA 1
ATOM 585 C C . LYS A 1 70 ? 1.013 -6.026 -16.993 1.00 81.50 70 LYS A C 1
ATOM 587 O O . LYS A 1 70 ? 1.425 -5.039 -16.390 1.00 81.50 70 LYS A O 1
ATOM 592 N N . GLN A 1 71 ? -0.072 -6.701 -16.612 1.00 83.06 71 GLN A N 1
ATOM 593 C CA . GLN A 1 71 ? -0.876 -6.318 -15.447 1.00 83.06 71 GLN A CA 1
ATOM 594 C C . GLN A 1 71 ? -0.145 -6.568 -14.125 1.00 83.06 71 GLN A C 1
ATOM 596 O O . GLN A 1 71 ? -0.436 -5.903 -13.138 1.00 83.06 71 GLN A O 1
ATOM 601 N N . ASN A 1 72 ? 0.827 -7.482 -14.112 1.00 82.19 72 ASN A N 1
ATOM 602 C CA . ASN A 1 72 ? 1.643 -7.779 -12.937 1.00 82.19 72 ASN A CA 1
ATOM 603 C C . ASN A 1 72 ? 2.940 -6.954 -12.865 1.00 82.19 72 ASN A C 1
ATOM 605 O O . ASN A 1 72 ? 3.833 -7.279 -12.087 1.00 82.19 72 ASN A O 1
ATOM 609 N N . GLU A 1 73 ? 3.084 -5.933 -13.717 1.00 81.19 73 GLU A N 1
ATOM 610 C CA . GLU A 1 73 ? 4.309 -5.130 -13.835 1.00 81.19 73 GLU A CA 1
ATOM 611 C C . GLU A 1 73 ? 5.573 -5.970 -14.112 1.00 81.19 73 GLU A C 1
ATOM 613 O O . GLU A 1 73 ? 6.694 -5.554 -13.818 1.00 81.19 73 GLU A O 1
ATOM 618 N N . GLN A 1 74 ? 5.413 -7.163 -14.696 1.00 85.62 74 GLN A N 1
ATOM 619 C CA . GLN A 1 74 ? 6.544 -7.982 -15.107 1.00 85.62 74 GLN A CA 1
ATOM 620 C C . GLN A 1 74 ? 7.198 -7.361 -16.345 1.00 85.62 74 GLN A C 1
ATOM 622 O O . GLN A 1 74 ? 6.518 -6.856 -17.241 1.00 85.62 74 GLN A O 1
ATOM 627 N N . VAL A 1 75 ? 8.529 -7.441 -16.429 1.00 81.56 75 VAL A N 1
ATOM 628 C CA . VAL A 1 75 ? 9.253 -7.079 -17.652 1.00 81.56 75 VAL A CA 1
ATOM 629 C C . VAL A 1 75 ? 8.926 -8.115 -18.724 1.00 81.56 75 VAL A C 1
ATOM 631 O O . VAL A 1 75 ? 9.373 -9.261 -18.660 1.00 81.56 75 VAL A O 1
ATOM 634 N N . VAL A 1 76 ? 8.098 -7.714 -19.686 1.00 86.94 76 VAL A N 1
ATOM 635 C CA . VAL A 1 76 ? 7.698 -8.554 -20.815 1.00 86.94 76 VAL A CA 1
ATOM 636 C C . VAL A 1 76 ? 8.736 -8.397 -21.920 1.00 86.94 76 VAL A C 1
ATOM 638 O O . VAL A 1 76 ? 8.993 -7.261 -22.325 1.00 86.94 76 VAL A O 1
ATOM 641 N N . PRO A 1 77 ? 9.321 -9.495 -22.430 1.00 86.94 77 PRO A N 1
ATOM 642 C CA . PRO A 1 77 ? 10.160 -9.427 -23.613 1.00 86.94 77 PRO A CA 1
ATOM 643 C C . PRO A 1 77 ? 9.401 -8.783 -24.770 1.00 86.94 77 PRO A C 1
ATOM 645 O O . PRO A 1 77 ? 8.208 -9.026 -24.972 1.00 86.94 77 PRO A O 1
ATOM 648 N N . GLU A 1 78 ? 10.098 -7.962 -25.538 1.00 88.06 78 GLU A N 1
ATOM 649 C CA . GLU A 1 78 ? 9.512 -7.344 -26.715 1.00 88.06 78 GLU A CA 1
ATOM 650 C C . GLU A 1 78 ? 9.139 -8.393 -27.765 1.00 88.06 78 GLU A C 1
ATOM 652 O O . GLU A 1 78 ? 9.695 -9.493 -27.832 1.00 88.06 78 GLU A O 1
ATOM 657 N N . THR A 1 79 ? 8.175 -8.044 -28.614 1.00 92.62 79 THR A N 1
ATOM 658 C CA . THR A 1 79 ? 7.802 -8.907 -29.737 1.00 92.62 79 THR A CA 1
ATOM 659 C C . THR A 1 79 ? 8.946 -8.995 -30.748 1.00 92.62 79 THR A C 1
ATOM 661 O O . THR A 1 79 ? 9.733 -8.061 -30.903 1.00 92.62 79 THR A O 1
ATOM 664 N N . LYS A 1 80 ? 9.017 -10.109 -31.487 1.00 93.75 80 LYS A N 1
ATOM 665 C CA . LYS A 1 80 ? 10.050 -10.336 -32.511 1.00 93.75 80 LYS A CA 1
ATOM 666 C C . LYS A 1 80 ? 10.092 -9.228 -33.573 1.00 93.75 80 LYS A C 1
ATOM 668 O O . LYS A 1 80 ? 11.151 -8.903 -34.089 1.00 93.75 80 LYS A O 1
ATOM 673 N N . GLU A 1 81 ? 8.945 -8.641 -33.896 1.00 94.06 81 GLU A N 1
ATOM 674 C CA . GLU A 1 81 ? 8.862 -7.532 -34.851 1.00 94.06 81 GLU A CA 1
ATOM 675 C C . GLU A 1 81 ? 9.530 -6.263 -34.315 1.00 94.06 81 GLU A C 1
ATOM 677 O O . GLU A 1 81 ? 10.268 -5.598 -35.041 1.00 94.06 81 GLU A O 1
ATOM 682 N N . VAL A 1 82 ? 9.295 -5.943 -33.038 1.00 93.62 82 VAL A N 1
ATOM 683 C CA . VAL A 1 82 ? 9.906 -4.789 -32.366 1.00 93.62 82 VAL A CA 1
ATOM 684 C C . VAL A 1 82 ? 11.414 -4.982 -32.258 1.00 93.62 82 VAL A C 1
ATOM 686 O O . VAL A 1 82 ? 12.157 -4.059 -32.584 1.00 93.62 82 VAL A O 1
ATOM 689 N N . SER A 1 83 ? 11.873 -6.186 -31.900 1.00 93.75 83 SER A N 1
ATOM 690 C CA . SER A 1 83 ? 13.307 -6.462 -31.811 1.00 93.75 83 SER A CA 1
ATOM 691 C C . SER A 1 83 ? 13.997 -6.334 -33.169 1.00 93.75 83 SER A C 1
ATOM 693 O O . SER A 1 83 ? 14.999 -5.633 -33.259 1.00 93.75 83 SER A O 1
ATOM 695 N N . CYS A 1 84 ? 13.435 -6.898 -34.246 1.00 94.81 84 CYS A N 1
ATOM 696 C CA . CYS A 1 84 ? 13.957 -6.700 -35.603 1.00 94.81 84 CYS A CA 1
ATOM 697 C C . CYS A 1 84 ? 14.053 -5.210 -35.968 1.00 94.81 84 CYS A C 1
ATOM 699 O O . CYS A 1 84 ? 15.109 -4.750 -36.394 1.00 94.81 84 CYS A O 1
ATOM 701 N N . ARG A 1 85 ? 13.000 -4.421 -35.715 1.00 95.31 85 ARG A N 1
ATOM 702 C CA . ARG A 1 85 ? 13.012 -2.974 -35.998 1.00 95.31 85 ARG A CA 1
ATOM 703 C C . ARG A 1 85 ? 14.043 -2.207 -35.174 1.00 95.31 85 ARG A C 1
ATOM 705 O O . ARG A 1 85 ? 14.649 -1.279 -35.694 1.00 95.31 85 ARG A O 1
ATOM 712 N N . LEU A 1 86 ? 14.280 -2.593 -33.922 1.00 94.88 86 LEU A N 1
ATOM 713 C CA . LEU A 1 86 ? 15.326 -1.994 -33.085 1.00 94.88 86 LEU A CA 1
ATOM 714 C C . LEU A 1 86 ? 16.742 -2.261 -33.606 1.00 94.88 86 LEU A C 1
ATOM 716 O O . LEU A 1 86 ? 17.645 -1.465 -33.331 1.00 94.88 86 LEU A O 1
ATOM 720 N N . TYR A 1 87 ? 16.952 -3.373 -34.315 1.00 94.62 87 TYR A N 1
ATOM 721 C CA . TYR A 1 87 ? 18.230 -3.677 -34.957 1.00 94.62 87 TYR A CA 1
ATOM 722 C C . TYR A 1 87 ? 18.385 -2.957 -36.298 1.00 94.62 87 TYR A C 1
ATOM 724 O O . TYR A 1 87 ? 19.453 -2.400 -36.555 1.00 94.62 87 TYR A O 1
ATOM 732 N N . ASP A 1 88 ? 17.332 -2.945 -37.115 1.00 96.00 88 ASP A N 1
ATOM 733 C CA . ASP A 1 88 ? 17.400 -2.483 -38.503 1.00 96.00 88 ASP A CA 1
ATOM 734 C C . ASP A 1 88 ? 17.216 -0.958 -38.649 1.00 96.00 88 ASP A C 1
ATOM 736 O O . ASP A 1 88 ? 17.834 -0.348 -39.523 1.00 96.00 88 ASP A O 1
ATOM 740 N N . ASP A 1 89 ? 16.400 -0.318 -37.798 1.00 97.69 89 ASP A N 1
ATOM 741 C CA . ASP A 1 89 ? 16.057 1.108 -37.893 1.00 97.69 89 ASP A CA 1
ATOM 742 C C . ASP A 1 89 ? 16.659 1.941 -36.743 1.00 97.69 89 ASP A C 1
ATOM 744 O O . ASP A 1 89 ? 16.263 1.872 -35.573 1.00 97.69 89 ASP A O 1
ATOM 748 N N . ALA A 1 90 ? 17.610 2.806 -37.104 1.00 96.75 90 ALA A N 1
ATOM 749 C CA . ALA A 1 90 ? 18.281 3.708 -36.174 1.00 96.75 90 ALA A CA 1
ATOM 750 C C . ALA A 1 90 ? 17.355 4.790 -35.585 1.00 96.75 90 ALA A C 1
ATOM 752 O O . ALA A 1 90 ? 17.530 5.168 -34.422 1.00 96.75 90 ALA A O 1
ATOM 753 N N . MET A 1 91 ? 16.382 5.296 -36.354 1.00 96.25 91 MET A N 1
ATOM 754 C CA . MET A 1 91 ? 15.434 6.303 -35.864 1.00 96.25 91 MET A CA 1
ATOM 755 C C . MET A 1 91 ? 14.447 5.680 -34.878 1.00 96.25 91 MET A C 1
ATOM 757 O O . MET A 1 91 ? 14.230 6.241 -33.803 1.00 96.25 91 MET A O 1
ATOM 761 N N . TYR A 1 92 ? 13.937 4.487 -35.194 1.00 96.19 92 TYR A N 1
ATOM 762 C CA . TYR A 1 92 ? 13.054 3.724 -34.309 1.00 96.19 92 TYR A CA 1
ATOM 763 C C . TYR A 1 92 ? 13.711 3.442 -32.952 1.00 96.19 92 TYR A C 1
ATOM 765 O O . TYR A 1 92 ? 13.115 3.687 -31.900 1.00 96.19 92 TYR A O 1
ATOM 773 N N . LYS A 1 93 ? 14.978 3.010 -32.958 1.00 96.75 93 LYS A N 1
ATOM 774 C CA . LYS A 1 93 ? 15.766 2.787 -31.738 1.00 96.75 93 LYS A CA 1
ATOM 775 C C . LYS A 1 93 ? 15.951 4.047 -30.898 1.00 96.75 93 LYS A C 1
ATOM 777 O O . LYS A 1 93 ? 15.910 3.975 -29.668 1.00 96.75 93 LYS A O 1
ATOM 782 N N . LEU A 1 94 ? 16.166 5.195 -31.539 1.00 96.50 94 LEU A N 1
ATOM 783 C CA . LEU A 1 94 ? 16.320 6.460 -30.830 1.00 96.50 94 LEU A CA 1
ATOM 784 C C . LEU A 1 94 ? 15.023 6.866 -30.120 1.00 96.50 94 LEU A C 1
ATOM 786 O O . LEU A 1 94 ? 15.077 7.249 -28.954 1.00 96.50 94 LEU A O 1
ATOM 790 N N . GLU A 1 95 ? 13.879 6.755 -30.795 1.00 95.31 95 GLU A N 1
ATOM 791 C CA . GLU A 1 95 ? 12.568 7.074 -30.221 1.00 95.31 95 GLU A CA 1
ATOM 792 C C . GLU A 1 95 ? 12.240 6.177 -29.019 1.00 95.31 95 GLU A C 1
ATOM 794 O O . GLU A 1 95 ? 11.925 6.688 -27.942 1.00 95.31 95 GLU A O 1
ATOM 799 N N . HIS A 1 96 ? 12.419 4.859 -29.164 1.00 95.06 96 HIS A N 1
ATOM 800 C CA . HIS A 1 96 ? 12.186 3.895 -28.082 1.00 95.06 96 HIS A CA 1
ATOM 801 C C . HIS A 1 96 ? 13.087 4.184 -26.878 1.00 95.06 96 HIS A C 1
ATOM 803 O O . HIS A 1 96 ? 12.614 4.293 -25.749 1.00 95.06 96 HIS A O 1
ATOM 809 N N . GLY A 1 97 ? 14.373 4.456 -27.121 1.00 95.31 97 GLY A N 1
ATOM 810 C CA . GLY A 1 97 ? 15.305 4.816 -26.055 1.00 95.31 97 GLY A CA 1
ATOM 811 C C . GLY A 1 97 ? 14.994 6.152 -25.364 1.00 95.31 97 GLY A C 1
ATOM 812 O O . GLY A 1 97 ? 15.414 6.361 -24.223 1.00 95.31 97 GLY A O 1
ATOM 813 N N . ILE A 1 98 ? 14.293 7.085 -26.019 1.00 96.50 98 ILE A N 1
ATOM 814 C CA . ILE A 1 98 ? 13.829 8.332 -25.390 1.00 96.50 98 ILE A CA 1
ATOM 815 C C . ILE A 1 98 ? 12.633 8.052 -24.476 1.00 96.50 98 ILE A C 1
ATOM 817 O O . ILE A 1 98 ? 12.619 8.553 -23.345 1.00 96.50 98 ILE A O 1
ATOM 821 N N . GLU A 1 99 ? 11.665 7.254 -24.931 1.00 93.31 99 GLU A N 1
ATOM 822 C CA . GLU A 1 99 ? 10.497 6.900 -24.119 1.00 93.31 99 GLU A CA 1
ATOM 823 C C . GLU A 1 99 ? 10.915 6.089 -22.882 1.00 93.31 99 GLU A C 1
ATOM 825 O O . GLU A 1 99 ? 10.520 6.438 -21.769 1.00 93.31 99 GLU A O 1
ATOM 830 N N . ASP A 1 100 ? 11.839 5.134 -23.023 1.00 92.25 100 ASP A N 1
ATOM 831 C CA . ASP A 1 100 ? 12.397 4.378 -21.893 1.00 92.25 100 ASP A CA 1
ATOM 832 C C . ASP A 1 100 ? 13.030 5.296 -20.841 1.00 92.25 100 ASP A C 1
ATOM 834 O O . ASP A 1 100 ? 12.778 5.177 -19.638 1.00 92.25 100 ASP A O 1
ATOM 838 N N . LYS A 1 101 ? 13.821 6.284 -21.280 1.00 95.81 101 LYS A N 1
ATOM 839 C CA . LYS A 1 101 ? 14.439 7.272 -20.380 1.00 95.81 101 LYS A CA 1
ATOM 840 C C . LYS A 1 101 ? 13.400 8.143 -19.683 1.00 95.81 101 LYS A C 1
ATOM 842 O O . LYS A 1 101 ? 13.605 8.537 -18.533 1.00 95.81 101 LYS A O 1
ATOM 847 N N . LYS A 1 102 ? 12.311 8.491 -20.363 1.00 95.50 102 LYS A N 1
ATOM 848 C CA . LYS A 1 102 ? 11.218 9.285 -19.794 1.00 95.50 102 LYS A CA 1
ATOM 849 C C . LYS A 1 102 ? 10.468 8.487 -18.728 1.00 95.50 102 LYS A C 1
ATOM 851 O O . LYS A 1 102 ? 10.261 9.009 -17.630 1.00 95.50 102 LYS A O 1
ATOM 856 N N . VAL A 1 103 ? 10.152 7.221 -19.004 1.00 91.88 103 VAL A N 1
ATOM 857 C CA . VAL A 1 103 ? 9.559 6.302 -18.024 1.00 91.88 103 VAL A CA 1
ATOM 858 C C . VAL A 1 103 ? 10.493 6.136 -16.824 1.00 91.88 103 VAL A C 1
ATOM 860 O O . VAL A 1 103 ? 10.056 6.343 -15.691 1.00 91.88 103 VAL A O 1
ATOM 863 N N . ALA A 1 104 ? 11.788 5.894 -17.049 1.00 94.06 104 ALA A N 1
ATOM 864 C CA . ALA A 1 104 ? 12.782 5.781 -15.982 1.00 94.06 104 ALA A CA 1
ATOM 865 C C . ALA A 1 104 ? 12.843 7.039 -15.098 1.00 94.06 104 ALA A C 1
ATOM 867 O O . ALA A 1 104 ? 12.798 6.933 -13.877 1.00 94.06 104 ALA A O 1
ATOM 868 N N . LYS A 1 105 ? 12.858 8.245 -15.684 1.00 95.69 105 LYS A N 1
ATOM 869 C CA . LYS A 1 105 ? 12.835 9.507 -14.919 1.00 95.69 105 LYS A CA 1
ATOM 870 C C . LYS A 1 105 ? 11.570 9.660 -14.076 1.00 95.69 105 LYS A C 1
ATOM 872 O O . LYS A 1 105 ? 11.662 10.072 -12.922 1.00 95.69 105 LYS A O 1
ATOM 877 N N . SER A 1 106 ? 10.408 9.319 -14.635 1.00 93.19 106 SER A N 1
ATOM 878 C CA . SER A 1 106 ? 9.140 9.385 -13.900 1.00 93.19 106 SER A CA 1
ATOM 879 C C . SER A 1 106 ? 9.125 8.430 -12.699 1.00 93.19 106 SER A C 1
ATOM 881 O O . SER A 1 106 ? 8.719 8.817 -11.606 1.00 93.19 106 SER A O 1
ATOM 883 N N . ARG A 1 107 ? 9.655 7.211 -12.877 1.00 93.56 107 ARG A N 1
ATOM 884 C CA . ARG A 1 107 ? 9.769 6.191 -11.826 1.00 93.56 107 ARG A CA 1
ATOM 885 C C . ARG A 1 107 ? 10.822 6.576 -10.779 1.00 93.56 107 ARG A C 1
ATOM 887 O O . ARG A 1 107 ? 10.574 6.391 -9.593 1.00 93.56 107 ARG A O 1
ATOM 894 N N . ASN A 1 108 ? 11.946 7.170 -11.186 1.00 96.12 108 ASN A N 1
ATOM 895 C CA . ASN A 1 108 ? 13.018 7.592 -10.277 1.00 96.12 108 ASN A CA 1
ATOM 896 C C . ASN A 1 108 ? 12.536 8.584 -9.213 1.00 96.12 108 ASN A C 1
ATOM 898 O O . ASN A 1 108 ? 12.888 8.425 -8.052 1.00 96.12 108 ASN A O 1
ATOM 902 N N . SER A 1 109 ? 11.696 9.560 -9.573 1.00 95.12 109 SER A N 1
ATOM 903 C CA . SER A 1 109 ? 11.149 10.514 -8.594 1.00 95.12 109 SER A CA 1
ATOM 904 C C . SER A 1 109 ? 10.264 9.831 -7.539 1.00 95.12 109 SER A C 1
ATOM 906 O O . SER A 1 109 ? 10.327 10.167 -6.353 1.00 95.12 109 SER A O 1
ATOM 908 N N . ALA A 1 110 ? 9.471 8.836 -7.950 1.00 94.31 110 ALA A N 1
ATOM 909 C CA . ALA A 1 110 ? 8.672 8.038 -7.024 1.00 94.31 110 ALA A CA 1
ATOM 910 C C . ALA A 1 110 ? 9.558 7.186 -6.098 1.00 94.31 110 ALA A C 1
ATOM 912 O O . ALA A 1 110 ? 9.295 7.114 -4.897 1.00 94.31 110 ALA A O 1
ATOM 913 N N . LEU A 1 111 ? 10.631 6.592 -6.634 1.00 96.44 111 LEU A N 1
ATOM 914 C CA . LEU A 1 111 ? 11.609 5.834 -5.849 1.00 96.44 111 LEU A CA 1
ATOM 915 C C . LEU A 1 111 ? 12.344 6.722 -4.842 1.00 96.44 111 LEU A C 1
ATOM 917 O O . LEU A 1 111 ? 12.436 6.355 -3.677 1.00 96.44 111 LEU A O 1
ATOM 921 N N . GLU A 1 112 ? 12.807 7.899 -5.255 1.00 97.44 112 GLU A N 1
ATOM 922 C CA . GLU A 1 112 ? 13.473 8.865 -4.375 1.00 97.44 112 GLU A CA 1
ATOM 923 C C . GLU A 1 112 ? 12.560 9.287 -3.220 1.00 97.44 112 GLU A C 1
ATOM 925 O O . GLU A 1 112 ? 12.973 9.282 -2.063 1.00 97.44 112 GLU A O 1
ATOM 930 N N . SER A 1 113 ? 11.284 9.553 -3.514 1.00 96.44 113 SER A N 1
ATOM 931 C CA . SER A 1 113 ? 10.287 9.877 -2.489 1.00 96.44 113 SER A CA 1
ATOM 932 C C . SER A 1 113 ? 10.081 8.724 -1.499 1.00 96.44 113 SER A C 1
ATOM 934 O O . SER A 1 113 ? 9.982 8.952 -0.293 1.00 96.44 113 SER A O 1
ATOM 936 N N . ALA A 1 114 ? 10.035 7.479 -1.987 1.00 96.38 114 ALA A N 1
ATOM 937 C CA . ALA A 1 114 ? 9.890 6.293 -1.146 1.00 96.38 114 ALA A CA 1
ATOM 938 C C . ALA A 1 114 ? 11.133 6.038 -0.277 1.00 96.38 114 ALA A C 1
ATOM 940 O O . ALA A 1 114 ? 10.997 5.699 0.899 1.00 96.38 114 ALA A O 1
ATOM 941 N N . ILE A 1 115 ? 12.330 6.244 -0.832 1.00 96.81 115 ILE A N 1
ATOM 942 C CA . ILE A 1 115 ? 13.601 6.146 -0.105 1.00 96.81 115 ILE A CA 1
ATOM 943 C C . ILE A 1 115 ? 13.653 7.212 0.988 1.00 96.81 115 ILE A C 1
ATOM 945 O O . ILE A 1 115 ? 13.875 6.867 2.142 1.00 96.81 115 ILE A O 1
ATOM 949 N N . ALA A 1 116 ? 13.352 8.472 0.667 1.00 96.25 116 ALA A N 1
ATOM 950 C CA . ALA A 1 116 ? 13.354 9.565 1.638 1.00 96.25 116 ALA A CA 1
ATOM 951 C C . ALA A 1 116 ? 12.353 9.336 2.785 1.00 96.25 116 ALA A C 1
ATOM 953 O O . ALA A 1 116 ? 12.649 9.623 3.946 1.00 96.25 116 ALA A O 1
ATOM 954 N N . LEU A 1 117 ? 11.171 8.788 2.479 1.00 94.38 117 LEU A N 1
ATOM 955 C CA . LEU A 1 117 ? 10.189 8.386 3.487 1.00 94.38 117 LEU A CA 1
ATOM 956 C C . LEU A 1 117 ? 10.782 7.303 4.399 1.00 94.38 117 LEU A C 1
ATOM 958 O O . LEU A 1 117 ? 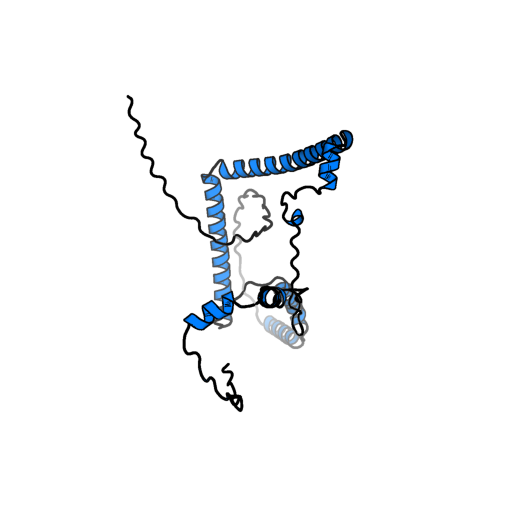10.728 7.433 5.622 1.00 94.38 117 LEU A O 1
ATOM 962 N N . ASN A 1 118 ? 11.367 6.262 3.809 1.00 94.06 118 ASN A N 1
ATOM 963 C CA . ASN A 1 118 ? 11.942 5.153 4.556 1.00 94.06 118 ASN A CA 1
ATOM 964 C C . ASN A 1 118 ? 13.100 5.607 5.458 1.00 94.06 118 ASN A C 1
ATOM 966 O O . ASN A 1 118 ? 13.088 5.355 6.661 1.00 94.06 118 ASN A O 1
ATOM 970 N N . GLU A 1 119 ? 14.043 6.366 4.899 1.00 94.00 119 GLU A N 1
ATOM 971 C CA . GLU A 1 119 ? 15.134 6.982 5.650 1.00 94.00 119 GLU A CA 1
ATOM 972 C C . GLU A 1 119 ? 14.592 7.813 6.809 1.00 94.00 119 GLU A C 1
ATOM 974 O O . GLU A 1 119 ? 15.068 7.672 7.925 1.00 94.00 119 GLU A O 1
ATOM 979 N N . ASN A 1 120 ? 13.552 8.622 6.605 1.00 90.19 120 ASN A N 1
ATOM 980 C CA . ASN A 1 120 ? 12.970 9.411 7.687 1.00 90.19 120 ASN A CA 1
ATOM 981 C C . ASN A 1 120 ? 12.333 8.546 8.796 1.00 90.19 120 ASN A C 1
ATOM 983 O O . ASN A 1 120 ? 12.462 8.885 9.971 1.00 90.19 120 ASN A O 1
ATOM 987 N N . ILE A 1 121 ? 11.669 7.431 8.456 1.00 89.50 121 ILE A N 1
ATOM 988 C CA . ILE A 1 121 ? 11.062 6.524 9.451 1.00 89.50 121 ILE A CA 1
ATOM 989 C C . ILE A 1 121 ? 12.128 5.724 10.214 1.00 89.50 121 ILE A C 1
ATOM 991 O O . ILE A 1 121 ? 11.962 5.497 11.413 1.00 89.50 121 ILE A O 1
ATOM 995 N N . TRP A 1 122 ? 13.195 5.280 9.546 1.00 86.94 122 TRP A N 1
ATOM 996 C CA . TRP A 1 122 ? 14.229 4.408 10.131 1.00 86.94 122 TRP A CA 1
ATOM 997 C C . TRP A 1 122 ? 15.508 5.139 10.547 1.00 86.94 122 TRP A C 1
ATOM 999 O O . TRP A 1 122 ? 16.430 4.520 11.065 1.00 86.94 122 TRP A O 1
ATOM 1009 N N . LYS A 1 123 ? 15.582 6.462 10.381 1.00 91.56 123 LYS A N 1
ATOM 1010 C CA . LYS A 1 123 ? 16.703 7.264 10.890 1.00 91.56 123 LYS A CA 1
ATOM 1011 C C . LYS A 1 123 ? 16.795 7.227 12.416 1.00 91.56 123 LYS A C 1
ATOM 1013 O O . LYS A 1 123 ? 17.892 7.337 12.956 1.00 91.56 123 LYS A O 1
ATOM 1018 N N . ASP A 1 124 ? 15.656 7.119 13.100 1.00 94.06 124 ASP A N 1
ATOM 1019 C CA . ASP A 1 124 ? 15.582 7.025 14.557 1.00 94.06 124 ASP A CA 1
ATOM 1020 C C . ASP A 1 124 ? 14.642 5.892 14.996 1.00 94.06 124 ASP A C 1
ATOM 1022 O O . ASP A 1 124 ? 13.422 6.049 15.119 1.00 94.06 124 ASP A O 1
ATOM 1026 N N . ASP A 1 125 ? 15.243 4.743 15.297 1.00 91.88 125 ASP A N 1
ATOM 1027 C CA . ASP A 1 125 ? 14.544 3.553 15.781 1.00 91.88 125 ASP A CA 1
ATOM 1028 C C . ASP A 1 125 ? 13.741 3.814 17.061 1.00 91.88 125 ASP A C 1
ATOM 1030 O O . ASP A 1 125 ? 12.702 3.182 17.289 1.00 91.88 125 ASP A O 1
ATOM 1034 N N . TYR A 1 126 ? 14.198 4.725 17.929 1.00 94.69 126 TYR A N 1
ATOM 1035 C CA . TYR A 1 126 ? 13.529 4.981 19.200 1.00 94.69 126 TYR A CA 1
ATOM 1036 C C . TYR A 1 126 ? 12.200 5.711 18.994 1.00 94.69 126 TYR A C 1
ATOM 1038 O O . TYR A 1 126 ? 11.180 5.276 19.543 1.00 94.69 126 TYR A O 1
ATOM 1046 N N . SER A 1 127 ? 12.169 6.784 18.196 1.00 94.06 127 SER A N 1
ATOM 1047 C CA . SER A 1 127 ? 10.922 7.514 17.918 1.00 94.06 127 SER A CA 1
ATOM 1048 C C . SER A 1 127 ? 9.912 6.673 17.138 1.00 94.06 127 SER A C 1
ATOM 1050 O O . SER A 1 127 ? 8.723 6.683 17.483 1.00 94.06 127 SER A O 1
ATOM 1052 N N . SER A 1 128 ? 10.367 5.874 16.168 1.00 93.44 128 SER A N 1
ATOM 1053 C CA . SER A 1 128 ? 9.516 4.928 15.437 1.00 93.44 128 SER A CA 1
ATOM 1054 C C . SER A 1 128 ? 8.876 3.902 16.384 1.00 93.44 128 SER A C 1
ATOM 1056 O O . SER A 1 128 ? 7.646 3.784 16.461 1.00 93.44 128 SER A O 1
ATOM 1058 N N . ASN A 1 129 ? 9.678 3.248 17.234 1.00 94.88 129 ASN A N 1
ATOM 1059 C CA . ASN A 1 129 ? 9.177 2.294 18.228 1.00 94.88 129 ASN A CA 1
ATOM 1060 C C . ASN A 1 129 ? 8.263 2.940 19.277 1.00 94.88 129 ASN A C 1
ATOM 1062 O O . ASN A 1 129 ? 7.291 2.323 19.724 1.00 94.88 129 ASN A O 1
ATOM 1066 N N . CYS A 1 130 ? 8.556 4.174 19.691 1.00 95.31 130 CYS A N 1
ATOM 1067 C CA . CYS A 1 130 ? 7.712 4.930 20.609 1.00 95.31 130 CYS A CA 1
ATOM 1068 C C . CYS A 1 130 ? 6.322 5.172 20.003 1.00 95.31 130 CYS A C 1
ATOM 1070 O O . CYS A 1 130 ? 5.314 4.858 20.644 1.00 95.31 130 CYS A O 1
ATOM 1072 N N . THR A 1 131 ? 6.275 5.631 18.749 1.00 94.50 131 THR A N 1
ATOM 1073 C CA . THR A 1 131 ? 5.037 5.855 17.987 1.00 94.50 131 THR A CA 1
ATOM 1074 C C . THR A 1 131 ? 4.225 4.570 17.867 1.00 94.50 131 THR A C 1
ATOM 1076 O O . THR A 1 131 ? 3.045 4.541 18.217 1.00 94.50 131 THR A O 1
ATOM 1079 N N . VAL A 1 132 ? 4.865 3.468 17.473 1.00 95.81 132 VAL A N 1
ATOM 1080 C CA . VAL A 1 132 ? 4.214 2.157 17.358 1.00 95.81 132 VAL A CA 1
ATOM 1081 C C . VAL A 1 132 ? 3.646 1.699 18.706 1.00 95.81 132 VAL A C 1
ATOM 1083 O O . VAL A 1 132 ? 2.480 1.307 18.796 1.00 95.81 132 VAL A O 1
ATOM 1086 N N . ARG A 1 133 ? 4.421 1.800 19.794 1.00 96.81 133 ARG A N 1
ATOM 1087 C CA . ARG A 1 133 ? 3.950 1.447 21.146 1.00 96.81 133 ARG A CA 1
ATOM 1088 C C . ARG A 1 133 ? 2.785 2.327 21.598 1.00 96.81 133 ARG A C 1
ATOM 1090 O O . ARG A 1 133 ? 1.890 1.818 22.272 1.00 96.81 133 ARG A O 1
ATOM 1097 N N . ALA A 1 134 ? 2.782 3.615 21.259 1.00 97.94 134 ALA A N 1
ATOM 1098 C CA . ALA A 1 134 ? 1.667 4.513 21.545 1.00 97.94 134 ALA A CA 1
ATOM 1099 C C . ALA A 1 134 ? 0.395 4.072 20.802 1.00 97.94 134 ALA A C 1
ATOM 1101 O O . ALA A 1 134 ? -0.624 3.834 21.450 1.00 97.94 134 ALA A O 1
ATOM 1102 N N . LEU A 1 135 ? 0.489 3.810 19.493 1.00 98.06 135 LEU A N 1
ATOM 1103 C CA . LEU A 1 135 ? -0.625 3.316 18.675 1.00 98.06 135 LEU A CA 1
ATOM 1104 C C . LEU A 1 135 ? -1.220 2.012 19.225 1.00 98.06 135 LEU A C 1
ATOM 1106 O O . LEU A 1 135 ? -2.439 1.884 19.344 1.00 98.06 135 LEU A O 1
ATOM 1110 N N . PHE A 1 136 ? -0.379 1.053 19.625 1.00 98.31 136 PHE A N 1
ATOM 1111 C CA . PHE A 1 136 ? -0.854 -0.192 20.236 1.00 98.31 136 PHE A CA 1
ATOM 1112 C C . PHE A 1 136 ? -1.545 0.035 21.580 1.00 98.31 136 PHE A C 1
ATOM 1114 O O . PHE A 1 136 ? -2.561 -0.604 21.862 1.00 98.31 136 PHE A O 1
ATOM 1121 N N . ARG A 1 137 ? -1.019 0.935 22.418 1.00 98.31 137 ARG A N 1
ATOM 1122 C CA . ARG A 1 137 ? -1.647 1.281 23.700 1.00 98.31 137 ARG A CA 1
ATOM 1123 C C . ARG A 1 137 ? -3.010 1.924 23.483 1.00 98.31 137 ARG A C 1
ATOM 1125 O O . ARG A 1 137 ? -3.950 1.556 24.180 1.00 98.31 137 ARG A O 1
ATOM 1132 N N . ASP A 1 138 ? -3.130 2.834 22.526 1.00 98.12 138 ASP A N 1
ATOM 1133 C CA . ASP A 1 138 ? -4.385 3.533 22.263 1.00 98.12 138 ASP A CA 1
ATOM 1134 C C . ASP A 1 138 ? -5.423 2.608 21.630 1.00 98.12 138 ASP A C 1
ATOM 1136 O O . ASP A 1 138 ? -6.546 2.530 22.128 1.00 98.12 138 ASP A O 1
ATOM 1140 N N . ARG A 1 139 ? -5.022 1.773 20.664 1.00 97.69 139 ARG A N 1
ATOM 1141 C CA . ARG A 1 139 ? -5.890 0.723 20.114 1.00 97.69 139 ARG A CA 1
ATOM 1142 C C . ARG A 1 139 ? -6.340 -0.272 21.185 1.00 97.69 139 ARG A C 1
ATOM 1144 O O . ARG A 1 139 ? -7.502 -0.666 21.203 1.00 97.69 139 ARG A O 1
ATOM 1151 N N . LYS A 1 140 ? -5.451 -0.662 22.108 1.00 97.94 140 LYS A N 1
ATOM 1152 C CA . LYS A 1 140 ? -5.804 -1.534 23.240 1.00 97.94 140 LYS A CA 1
ATOM 1153 C C . LYS A 1 140 ? -6.837 -0.874 24.155 1.00 97.94 140 LYS A C 1
ATOM 1155 O O . LYS A 1 140 ? -7.792 -1.541 24.540 1.00 97.94 140 LYS A O 1
ATOM 1160 N N . LYS A 1 141 ? -6.669 0.411 24.491 1.00 98.06 141 LYS A N 1
ATOM 1161 C CA . LYS A 1 141 ? -7.647 1.163 25.298 1.00 98.06 141 LYS A CA 1
ATOM 1162 C C . LYS A 1 141 ? -9.000 1.252 24.594 1.00 98.06 141 LYS A C 1
ATOM 1164 O O . LYS A 1 141 ? -10.022 1.047 25.238 1.00 98.06 141 LYS A O 1
ATOM 1169 N N . GLU A 1 142 ? -9.014 1.538 23.292 1.00 96.75 142 GLU A N 1
ATOM 1170 C CA . GLU A 1 142 ? -10.250 1.622 22.508 1.00 96.75 142 GLU A CA 1
ATOM 1171 C C . GLU A 1 142 ? -10.991 0.280 22.486 1.00 96.75 142 GLU A C 1
ATOM 1173 O O . GLU A 1 142 ? -12.191 0.228 22.746 1.00 96.75 142 GLU A O 1
ATOM 1178 N N . LEU A 1 143 ? -10.264 -0.815 22.255 1.00 95.19 143 LEU A N 1
ATOM 1179 C CA . LEU A 1 143 ? -10.814 -2.168 22.260 1.00 95.19 143 LEU A CA 1
ATOM 1180 C C . LEU A 1 143 ? -11.377 -2.527 23.646 1.00 95.19 143 LEU A C 1
ATOM 1182 O O . LEU A 1 143 ? -12.507 -2.993 23.748 1.00 95.19 143 LEU A O 1
ATOM 1186 N N . GLN A 1 144 ? -10.639 -2.237 24.722 1.00 96.50 144 GLN A N 1
ATOM 1187 C CA . GLN A 1 144 ? -11.114 -2.452 26.094 1.00 96.50 144 GLN A CA 1
ATOM 1188 C C . GLN A 1 144 ? -12.363 -1.625 26.420 1.00 96.50 144 GLN A C 1
ATOM 1190 O O . GLN A 1 144 ? -13.266 -2.122 27.090 1.00 96.50 144 GLN A O 1
ATOM 1195 N N . LYS A 1 145 ? -12.433 -0.377 25.942 1.00 96.62 145 LYS A N 1
ATOM 1196 C CA . LYS A 1 145 ? -13.611 0.477 26.106 1.00 96.62 145 LYS A CA 1
ATOM 1197 C C . LYS A 1 145 ? -14.826 -0.121 25.392 1.00 96.62 145 LYS A C 1
ATOM 1199 O O . LYS A 1 145 ? -15.866 -0.261 26.027 1.00 96.62 145 LYS A O 1
ATOM 1204 N N . LYS A 1 146 ? -14.670 -0.535 24.130 1.00 94.31 146 LYS A N 1
ATOM 1205 C CA . LYS A 1 146 ? -15.724 -1.210 23.352 1.00 94.31 146 LYS A CA 1
ATOM 1206 C C . LYS A 1 146 ? -16.197 -2.490 24.046 1.00 94.31 146 LYS A C 1
ATOM 1208 O O . LYS A 1 146 ? -17.378 -2.629 24.325 1.00 94.31 146 LYS A O 1
ATOM 1213 N N . GLN A 1 147 ? -15.271 -3.345 24.485 1.00 94.12 147 GLN A N 1
ATOM 1214 C CA . GLN A 1 147 ? -15.600 -4.554 25.253 1.00 94.12 147 GLN A CA 1
ATOM 1215 C C . GLN A 1 147 ? -16.363 -4.258 26.551 1.00 94.12 147 GLN A C 1
ATOM 1217 O O . GLN A 1 147 ? -17.265 -5.006 26.927 1.00 94.12 147 GLN A O 1
ATOM 1222 N N . ALA A 1 148 ? -16.007 -3.184 27.262 1.00 95.44 148 ALA A N 1
ATOM 1223 C CA . ALA A 1 148 ? -16.714 -2.785 28.474 1.00 95.44 148 ALA A CA 1
ATOM 1224 C C . ALA A 1 148 ? -18.144 -2.302 28.173 1.00 95.44 148 ALA A C 1
ATOM 1226 O O . ALA A 1 148 ? -19.063 -2.623 28.930 1.00 95.44 148 ALA A O 1
ATOM 1227 N N . GLU A 1 149 ? -18.334 -1.560 27.079 1.00 94.75 149 GLU A N 1
ATOM 1228 C CA . GLU A 1 149 ? -19.645 -1.120 26.589 1.00 94.75 149 GLU A CA 1
ATOM 1229 C C . GLU A 1 149 ? -20.511 -2.317 26.163 1.00 94.75 149 GLU A C 1
ATOM 1231 O O . GLU A 1 149 ? -21.651 -2.432 26.622 1.00 94.75 149 GLU A O 1
ATOM 1236 N N . ASP A 1 150 ? -19.946 -3.262 25.410 1.00 94.38 150 ASP A N 1
ATOM 1237 C CA . ASP A 1 150 ? -20.619 -4.485 24.956 1.00 94.38 150 ASP A CA 1
ATOM 1238 C C . ASP A 1 150 ? -21.047 -5.366 26.129 1.00 94.38 150 ASP A C 1
ATOM 1240 O O . ASP A 1 150 ? -22.200 -5.788 26.228 1.00 94.38 150 ASP A O 1
ATOM 1244 N N . HIS A 1 151 ? -20.147 -5.591 27.088 1.00 93.50 151 HIS A N 1
ATOM 1245 C CA . HIS A 1 151 ? -20.456 -6.362 28.286 1.00 93.50 151 HIS A CA 1
ATOM 1246 C C . HIS A 1 151 ? -21.523 -5.675 29.152 1.00 93.50 151 HIS A C 1
ATOM 1248 O O . HIS A 1 151 ? -22.377 -6.341 29.742 1.00 93.50 151 HIS A O 1
ATOM 1254 N N . ALA A 1 152 ? -21.521 -4.339 29.220 1.00 95.50 152 ALA A N 1
ATOM 1255 C CA . ALA A 1 152 ? -22.583 -3.593 29.883 1.00 95.50 152 ALA A CA 1
ATOM 1256 C C . ALA A 1 152 ? -23.924 -3.711 29.138 1.00 95.50 152 ALA A C 1
ATOM 1258 O O . ALA A 1 152 ? -24.970 -3.744 29.789 1.00 95.50 152 ALA A O 1
ATOM 1259 N N . LEU A 1 153 ? -23.914 -3.785 27.804 1.00 93.38 153 LEU A N 1
ATOM 1260 C CA . LEU A 1 153 ? -25.108 -3.994 26.989 1.00 93.38 153 LEU A CA 1
ATOM 1261 C C . LEU A 1 153 ? -25.670 -5.407 27.182 1.00 93.38 153 LEU A C 1
ATOM 1263 O O . LEU A 1 153 ? -26.848 -5.525 27.513 1.00 93.38 153 LEU A O 1
ATOM 1267 N N . LEU A 1 154 ? -24.835 -6.447 27.097 1.00 94.12 154 LEU A N 1
ATOM 1268 C CA . LEU A 1 154 ? -25.221 -7.840 27.360 1.00 94.12 154 LEU A CA 1
ATOM 1269 C C . LEU A 1 154 ? -25.835 -8.022 28.744 1.00 94.12 154 LEU A C 1
ATOM 1271 O O . LEU A 1 154 ? -26.886 -8.639 28.889 1.00 94.12 154 LEU A O 1
ATOM 1275 N N . LYS A 1 155 ? -25.223 -7.427 29.774 1.00 94.75 155 LYS A N 1
ATOM 1276 C CA . LYS A 1 155 ? -25.759 -7.470 31.141 1.00 94.75 155 LYS A CA 1
ATOM 1277 C C . LYS A 1 155 ? -27.127 -6.807 31.263 1.00 94.75 155 LYS A C 1
ATOM 1279 O O . LYS A 1 155 ? -27.953 -7.267 32.044 1.00 94.75 155 LYS A O 1
ATOM 1284 N N . LYS A 1 156 ? -27.373 -5.724 30.519 1.00 95.38 156 LYS A N 1
ATOM 1285 C CA . LYS A 1 156 ? -28.676 -5.041 30.502 1.00 95.38 156 LYS A CA 1
ATOM 1286 C C . LYS A 1 156 ? -29.734 -5.841 29.746 1.00 95.38 156 LYS A C 1
ATOM 1288 O O . LYS A 1 156 ? -30.900 -5.778 30.122 1.00 95.38 156 LYS A O 1
ATOM 1293 N N . THR A 1 157 ? -29.348 -6.544 28.683 1.00 94.50 157 THR A N 1
ATOM 1294 C CA . THR A 1 157 ? -30.263 -7.343 27.855 1.00 94.50 157 THR A CA 1
ATOM 1295 C C . THR A 1 157 ? -30.451 -8.770 28.370 1.00 94.50 157 THR A C 1
ATOM 1297 O O . THR A 1 157 ? -31.428 -9.410 27.996 1.00 94.50 157 THR A O 1
ATOM 1300 N N . GLY A 1 158 ? -29.561 -9.253 29.244 1.00 93.94 158 GLY A N 1
ATOM 1301 C CA . GLY A 1 158 ? -29.570 -10.621 29.762 1.00 93.94 158 GLY A CA 1
ATOM 1302 C C . GLY A 1 158 ? -29.167 -11.667 28.720 1.00 93.94 158 GLY A C 1
ATOM 1303 O O . GLY A 1 158 ? -29.626 -12.802 28.801 1.00 93.94 158 GLY A O 1
ATOM 1304 N N . LEU A 1 159 ? -28.366 -11.282 27.722 1.00 92.12 159 LEU A N 1
ATOM 1305 C CA . 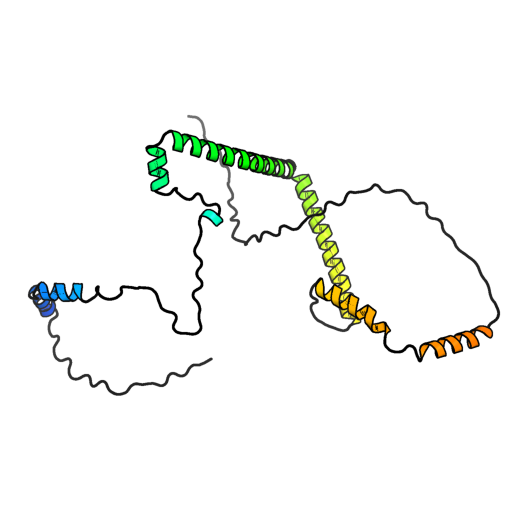LEU A 1 159 ? -27.930 -12.161 26.635 1.00 92.12 159 LEU A CA 1
ATOM 1306 C C . LEU A 1 159 ? -26.492 -12.646 26.871 1.00 92.12 159 LEU A C 1
ATOM 1308 O O . LEU A 1 159 ? -25.668 -11.902 27.398 1.00 92.12 159 LEU A O 1
ATOM 1312 N N . ASP A 1 160 ? -26.194 -13.872 26.442 1.00 91.56 160 ASP A N 1
ATOM 1313 C CA . ASP A 1 160 ? -24.849 -14.464 26.456 1.00 91.56 160 ASP A CA 1
ATOM 1314 C C . ASP A 1 160 ? -24.449 -14.844 25.025 1.00 91.56 160 ASP A C 1
ATOM 1316 O O . ASP A 1 160 ? -24.518 -15.998 24.606 1.00 91.56 160 ASP A O 1
ATOM 1320 N N . ILE A 1 161 ? -24.161 -13.820 24.220 1.00 92.25 161 ILE A N 1
ATOM 1321 C CA . ILE A 1 161 ? -23.760 -13.961 22.818 1.00 92.25 161 ILE A CA 1
ATOM 1322 C C . ILE A 1 161 ? -22.587 -13.031 22.525 1.00 92.25 161 ILE A C 1
ATOM 1324 O O . ILE A 1 161 ? -22.496 -11.936 23.077 1.00 92.25 161 ILE A O 1
ATOM 1328 N N . ASN A 1 162 ? -21.707 -13.441 21.615 1.00 90.94 162 ASN A N 1
ATOM 1329 C CA . ASN A 1 162 ? -20.615 -12.590 21.153 1.00 90.94 162 ASN A CA 1
ATOM 1330 C C . ASN A 1 162 ? -21.170 -11.488 20.242 1.00 90.94 162 ASN A C 1
ATOM 1332 O O . ASN A 1 162 ? -21.744 -11.788 19.193 1.00 90.94 162 ASN A O 1
ATOM 1336 N N . LEU A 1 163 ? -20.999 -10.222 20.629 1.00 90.25 163 LEU A N 1
ATOM 1337 C CA . LEU A 1 163 ? -21.404 -9.090 19.796 1.00 90.25 163 LEU A CA 1
ATOM 1338 C C . LEU A 1 163 ? -20.408 -8.892 18.662 1.00 90.25 163 LEU A C 1
ATOM 1340 O O . LEU A 1 163 ? -19.195 -9.019 18.832 1.00 90.25 163 LEU A O 1
ATOM 1344 N N . VAL A 1 164 ? -20.954 -8.562 17.500 1.00 91.69 164 VAL A N 1
ATOM 1345 C CA . VAL A 1 164 ? -20.193 -8.136 16.330 1.00 91.69 164 VAL A CA 1
ATOM 1346 C C . VAL A 1 164 ? -20.110 -6.611 16.348 1.00 91.69 164 VAL A C 1
ATOM 1348 O O . VAL A 1 164 ? -21.009 -5.944 16.859 1.00 91.69 164 VAL A O 1
ATOM 1351 N N . ASN A 1 165 ? -19.040 -6.058 15.777 1.00 90.56 165 ASN A N 1
ATOM 1352 C CA . ASN A 1 165 ? -18.915 -4.615 15.592 1.00 90.56 165 ASN A CA 1
ATOM 1353 C C . ASN A 1 165 ? -20.094 -4.067 14.775 1.00 90.56 165 ASN A C 1
ATOM 1355 O O . ASN A 1 165 ? -20.526 -4.689 13.805 1.00 90.56 165 ASN A O 1
ATOM 1359 N N . GLU A 1 166 ? -20.565 -2.877 15.137 1.00 89.81 166 GLU A N 1
ATOM 1360 C CA . GLU A 1 166 ? -21.643 -2.199 14.419 1.00 89.81 166 GLU A CA 1
ATOM 1361 C C . GLU A 1 166 ? -21.249 -1.919 12.958 1.00 89.81 166 GLU A C 1
ATOM 1363 O O . GLU A 1 166 ? -20.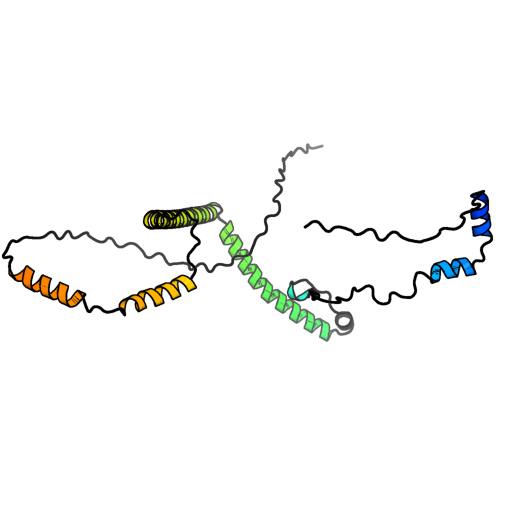164 -1.399 12.683 1.00 89.81 166 GLU A O 1
ATOM 1368 N N . HIS A 1 167 ? -22.142 -2.247 12.021 1.00 95.69 167 HIS A N 1
ATOM 1369 C CA . HIS A 1 167 ? -21.987 -1.906 10.609 1.00 95.69 167 HIS A CA 1
ATOM 1370 C C . HIS A 1 167 ? -22.635 -0.548 10.307 1.00 95.69 167 HIS A C 1
ATOM 1372 O O . HIS A 1 167 ? -23.687 -0.208 10.852 1.00 95.69 167 HIS A O 1
ATOM 1378 N N . GLU A 1 168 ? -22.048 0.237 9.400 1.00 95.25 168 GLU A N 1
ATOM 1379 C CA . GLU A 1 168 ? -22.528 1.595 9.096 1.00 95.25 168 GLU A CA 1
ATOM 1380 C C . GLU A 1 168 ? -23.982 1.634 8.612 1.00 95.25 168 GLU A C 1
ATOM 1382 O O . GLU A 1 168 ? -24.730 2.563 8.926 1.00 95.25 168 GLU A O 1
ATOM 1387 N N . ASP A 1 169 ? -24.395 0.629 7.845 1.00 94.44 169 ASP A N 1
ATOM 1388 C CA . ASP A 1 169 ? -25.755 0.556 7.309 1.00 94.44 169 ASP A CA 1
ATOM 1389 C C . ASP A 1 169 ? -26.790 0.261 8.397 1.00 94.44 169 ASP A C 1
ATOM 1391 O O . ASP A 1 169 ? -27.871 0.860 8.395 1.00 94.44 169 ASP A O 1
ATOM 1395 N N . ASP A 1 170 ? -26.427 -0.558 9.386 1.00 93.62 170 ASP A N 1
ATOM 1396 C CA . ASP A 1 170 ? -27.273 -0.844 10.544 1.00 93.62 170 ASP A CA 1
ATOM 1397 C C . ASP A 1 170 ? -27.448 0.412 11.401 1.00 93.62 170 ASP A C 1
ATOM 1399 O O . ASP A 1 170 ? -28.562 0.724 11.830 1.00 93.62 170 ASP A O 1
ATOM 1403 N N . ILE A 1 171 ? -26.380 1.203 11.570 1.00 93.69 171 ILE A N 1
ATOM 1404 C CA . ILE A 1 171 ? -26.426 2.500 12.261 1.00 93.69 171 ILE A CA 1
ATOM 1405 C C . ILE A 1 171 ? -27.381 3.462 11.534 1.00 93.69 171 ILE A C 1
ATOM 1407 O O . ILE A 1 171 ? -28.237 4.093 12.168 1.00 93.69 171 ILE A O 1
ATOM 1411 N N . LYS A 1 172 ? -27.281 3.571 10.199 1.00 94.38 172 LYS A N 1
ATOM 1412 C CA . LYS A 1 172 ? -28.163 4.431 9.383 1.00 94.38 172 LYS A CA 1
ATOM 1413 C C . LYS A 1 172 ? -29.626 3.999 9.502 1.00 94.38 172 LYS A C 1
ATOM 1415 O O . LYS A 1 172 ? -30.501 4.842 9.731 1.00 94.38 172 LYS A O 1
ATOM 1420 N N . LEU A 1 173 ? -29.895 2.698 9.387 1.00 93.94 173 LEU A N 1
ATOM 1421 C CA . LEU A 1 173 ? -31.238 2.137 9.499 1.00 93.94 173 LEU A CA 1
ATOM 1422 C C . LEU A 1 173 ? -31.818 2.348 10.904 1.00 93.94 173 LEU A C 1
ATOM 1424 O O . LEU A 1 173 ? -32.942 2.840 11.037 1.00 93.94 173 LEU A O 1
ATOM 1428 N N . ALA A 1 174 ? -31.050 2.048 11.954 1.00 92.19 174 ALA A N 1
ATOM 1429 C CA . ALA A 1 174 ? -31.461 2.234 13.342 1.00 92.19 174 ALA A CA 1
ATOM 1430 C C . ALA A 1 174 ? -31.785 3.703 13.649 1.00 92.19 174 ALA A C 1
ATOM 1432 O O . ALA A 1 174 ? -32.796 3.986 14.304 1.00 92.19 174 ALA A O 1
ATOM 1433 N N . LYS A 1 175 ? -30.990 4.645 13.120 1.00 92.06 175 LYS A N 1
ATOM 1434 C CA . LYS A 1 175 ? -31.250 6.089 13.221 1.00 92.06 175 LYS A CA 1
ATOM 1435 C C . LYS A 1 175 ? -32.574 6.470 12.553 1.00 92.06 175 LYS A C 1
ATOM 1437 O O . LYS A 1 175 ? -33.392 7.165 13.149 1.00 92.06 175 LYS A O 1
ATOM 1442 N N . LEU A 1 176 ? -32.852 5.958 11.354 1.00 91.50 176 LEU A N 1
ATOM 1443 C CA . LEU A 1 176 ? -34.123 6.201 10.663 1.00 91.50 176 LEU A CA 1
ATOM 1444 C C . LEU A 1 176 ? -35.327 5.606 11.422 1.00 91.50 176 LEU A C 1
ATOM 1446 O O . LEU A 1 176 ? -36.385 6.236 11.510 1.00 91.50 176 LEU A O 1
ATOM 1450 N N . LEU A 1 177 ? -35.173 4.415 12.007 1.00 89.19 177 LEU A N 1
ATOM 1451 C CA . LEU A 1 177 ? -36.222 3.740 12.778 1.00 89.19 177 LEU A CA 1
ATOM 1452 C C . LEU A 1 177 ? -36.504 4.413 14.129 1.00 89.19 177 LEU A C 1
ATOM 1454 O O . LEU A 1 177 ? -37.670 4.526 14.521 1.00 89.19 177 LEU A O 1
ATOM 1458 N N . THR A 1 178 ? -35.476 4.902 14.830 1.00 87.75 178 THR A N 1
ATOM 1459 C CA . THR A 1 178 ? -35.651 5.625 16.104 1.00 87.75 178 THR A CA 1
ATOM 1460 C C . THR A 1 178 ? -36.489 6.887 15.923 1.00 87.75 178 THR A C 1
ATOM 1462 O O . THR A 1 178 ? -37.365 7.149 16.749 1.00 87.75 178 THR A O 1
ATOM 1465 N N . HIS A 1 179 ? -36.330 7.607 14.808 1.00 75.88 179 HIS A N 1
ATOM 1466 C CA . HIS A 1 179 ? -37.171 8.764 14.487 1.00 75.88 179 HIS A CA 1
ATOM 1467 C C . HIS A 1 179 ? -38.640 8.393 14.199 1.00 75.88 179 HIS A C 1
ATOM 1469 O O . HIS A 1 179 ? -39.546 9.135 14.580 1.00 75.88 179 HIS A O 1
ATOM 1475 N N . LYS A 1 180 ? -38.918 7.225 13.603 1.00 67.25 180 LYS A N 1
ATOM 1476 C CA . LYS A 1 180 ? -40.296 6.775 13.308 1.00 67.25 180 LYS A CA 1
ATOM 1477 C C . LYS A 1 180 ? -41.062 6.256 14.532 1.00 67.25 180 LYS A C 1
ATOM 1479 O O . LYS A 1 180 ? -42.292 6.193 14.503 1.00 67.25 180 LYS A O 1
ATOM 1484 N N . LYS A 1 181 ? -40.376 5.924 15.632 1.00 60.28 181 LYS A N 1
ATOM 1485 C CA . LYS A 1 181 ? -41.010 5.390 16.854 1.00 60.28 181 LYS A CA 1
ATOM 1486 C C . LYS A 1 181 ? -41.911 6.408 17.581 1.00 60.28 181 LYS A C 1
ATOM 1488 O O . LYS A 1 181 ? -42.739 5.999 18.391 1.00 60.28 181 LYS A O 1
ATOM 1493 N N . GLY A 1 182 ? -41.824 7.701 17.255 1.00 57.31 182 GLY A N 1
ATOM 1494 C CA . GLY A 1 182 ? -42.664 8.763 17.828 1.00 57.31 182 GLY A CA 1
ATOM 1495 C C . GLY A 1 182 ? -44.082 8.904 17.249 1.00 57.31 182 GLY A C 1
ATOM 1496 O O . GLY A 1 182 ? -44.867 9.670 17.795 1.00 57.31 182 GLY A O 1
ATOM 1497 N N . ALA A 1 183 ? -44.442 8.187 16.176 1.00 57.12 183 ALA A N 1
ATOM 1498 C CA . ALA A 1 183 ? -45.725 8.389 15.484 1.00 57.12 183 ALA A CA 1
ATOM 1499 C C . ALA A 1 183 ? -46.909 7.560 16.035 1.00 57.12 183 ALA A C 1
ATOM 1501 O O . ALA A 1 183 ? -48.030 7.684 15.540 1.00 57.12 183 ALA A O 1
ATOM 1502 N N . ARG A 1 184 ? -46.713 6.715 17.061 1.00 56.59 184 ARG A N 1
ATOM 1503 C CA . ARG A 1 184 ? -47.828 6.008 17.719 1.00 56.59 184 ARG A CA 1
ATOM 1504 C C . ARG A 1 184 ? -48.380 6.839 18.890 1.00 56.59 184 ARG A C 1
ATOM 1506 O O . ARG A 1 184 ? -47.828 6.800 19.981 1.00 56.59 184 ARG A O 1
ATOM 1513 N N . LYS A 1 185 ? -49.456 7.585 18.602 1.00 56.53 185 LYS A N 1
ATOM 1514 C CA . LYS A 1 185 ? -50.487 8.187 19.484 1.00 56.53 185 LYS A CA 1
ATOM 1515 C C . LYS A 1 185 ? -50.084 8.546 20.927 1.00 56.53 185 LYS A C 1
ATOM 1517 O O . LYS A 1 185 ? -50.052 7.707 21.823 1.00 56.53 185 LYS A O 1
ATOM 1522 N N . GLN A 1 186 ? -49.914 9.849 21.153 1.00 55.75 186 GLN A N 1
ATOM 1523 C CA . GLN A 1 186 ? -49.791 10.516 22.458 1.00 55.75 186 GLN A CA 1
ATOM 1524 C C . GLN A 1 186 ? -51.153 10.783 23.140 1.00 55.75 186 GLN A C 1
ATOM 1526 O O . GLN A 1 186 ? -51.215 11.585 24.066 1.00 55.75 186 GLN A O 1
ATOM 1531 N N . ASP A 1 187 ? -52.234 10.097 22.759 1.00 56.34 187 ASP A N 1
ATOM 1532 C CA . ASP A 1 187 ? -53.593 10.370 23.268 1.00 56.34 187 ASP A CA 1
ATOM 1533 C C . ASP A 1 187 ? -53.713 10.197 24.807 1.00 56.34 187 ASP A C 1
ATOM 1535 O O . ASP A 1 187 ? -54.607 10.748 25.444 1.00 56.34 187 ASP A O 1
ATOM 1539 N N . GLY A 1 188 ? -52.788 9.464 25.444 1.00 58.50 188 GLY A N 1
ATOM 1540 C CA . GLY A 1 188 ? -52.777 9.228 26.896 1.00 58.50 188 GLY A CA 1
ATOM 1541 C C . GLY A 1 188 ? -51.834 10.113 27.727 1.00 58.50 188 GLY A C 1
ATOM 1542 O O . GLY A 1 188 ? -51.868 10.044 28.958 1.00 58.50 188 GLY A O 1
ATOM 1543 N N . VAL A 1 189 ? -50.958 10.912 27.108 1.00 61.66 189 VAL A N 1
ATOM 1544 C CA . VAL A 1 189 ? -49.909 11.668 27.830 1.00 61.66 189 VAL A CA 1
ATOM 1545 C C . VAL A 1 189 ? -50.364 13.091 28.153 1.00 61.66 189 VAL A C 1
ATOM 1547 O O . VAL A 1 189 ? -50.020 13.618 29.214 1.00 61.66 189 VAL A O 1
ATOM 1550 N N . GLU A 1 190 ? -51.211 13.681 27.308 1.00 62.25 190 GLU A N 1
ATOM 1551 C CA . GLU A 1 190 ? -51.843 14.984 27.555 1.00 62.25 190 GLU A CA 1
ATOM 1552 C C . GLU A 1 190 ? -52.717 14.953 28.814 1.00 62.25 190 GLU A C 1
ATOM 1554 O O . GLU A 1 190 ? -52.569 15.806 29.689 1.00 62.25 190 GLU A O 1
ATOM 1559 N N . LEU A 1 191 ? -53.517 13.895 28.990 1.00 63.84 191 LEU A N 1
ATOM 1560 C CA . LEU A 1 191 ? -54.319 13.662 30.198 1.00 63.84 191 LEU A CA 1
ATOM 1561 C C . LEU A 1 191 ? -53.456 13.575 31.466 1.00 63.84 191 LEU A C 1
ATOM 1563 O O . LEU A 1 191 ? -53.791 14.170 32.491 1.00 63.84 191 LEU A O 1
ATOM 1567 N N . LYS A 1 192 ? -52.297 12.907 31.406 1.00 66.25 192 LYS A N 1
ATOM 1568 C CA . LYS A 1 192 ? -51.365 12.820 32.547 1.00 66.25 192 LYS A CA 1
ATOM 1569 C C . LYS A 1 192 ? -50.705 14.167 32.855 1.00 66.25 192 LYS A C 1
ATOM 1571 O O . LYS A 1 192 ? -50.531 14.508 34.027 1.00 66.25 192 LYS A O 1
ATOM 1576 N N . ARG A 1 193 ? -50.388 14.961 31.824 1.00 70.38 193 ARG A N 1
ATOM 1577 C CA . ARG A 1 193 ? -49.860 16.328 31.966 1.00 70.38 193 ARG A CA 1
ATOM 1578 C C . ARG A 1 193 ? -50.884 17.252 32.622 1.00 70.38 193 ARG A C 1
ATOM 1580 O O . ARG A 1 193 ? -50.540 17.926 33.591 1.00 70.38 193 ARG A O 1
ATOM 1587 N N . LEU A 1 194 ? -52.141 17.215 32.184 1.00 70.12 194 LEU A N 1
ATOM 1588 C CA . LEU A 1 194 ? -53.226 18.006 32.771 1.00 70.12 194 LEU A CA 1
ATOM 1589 C C . LEU A 1 194 ? -53.481 17.629 34.239 1.00 70.12 194 LEU A C 1
ATOM 1591 O O . LEU A 1 194 ? -53.561 18.512 35.094 1.00 70.12 194 LEU A O 1
ATOM 1595 N N . VAL A 1 195 ? -53.486 16.333 34.569 1.00 73.25 195 VAL A N 1
ATOM 1596 C CA . VAL A 1 195 ? -53.622 15.853 35.958 1.00 73.25 195 VAL A CA 1
ATOM 1597 C C . VAL A 1 195 ? -52.449 16.310 36.840 1.00 73.25 195 VAL A C 1
ATOM 1599 O O . VAL A 1 195 ? -52.662 16.695 37.992 1.00 73.25 195 VAL A O 1
ATOM 1602 N N . SER A 1 196 ? -51.217 16.344 36.317 1.00 71.38 196 SER A N 1
ATOM 1603 C CA . SER A 1 196 ? -50.053 16.852 37.065 1.00 71.38 196 SER A CA 1
ATOM 1604 C C . SER A 1 196 ? -50.103 18.363 37.324 1.00 71.38 196 SER A C 1
ATOM 1606 O O . SER A 1 196 ? -49.723 18.802 38.409 1.00 71.38 196 SER A O 1
ATOM 1608 N N . ILE A 1 197 ? -50.633 19.146 36.377 1.00 74.62 197 ILE A N 1
ATOM 1609 C CA . ILE A 1 197 ? -50.808 20.602 36.507 1.00 74.62 197 ILE A CA 1
ATOM 1610 C C . ILE A 1 197 ? -51.889 20.926 37.547 1.00 74.62 197 ILE A C 1
ATOM 1612 O O . ILE A 1 197 ? -51.743 21.864 38.329 1.00 74.62 197 ILE A O 1
ATOM 1616 N N . ILE A 1 198 ? -52.958 20.131 37.604 1.00 71.69 198 ILE A N 1
ATOM 1617 C CA . ILE A 1 198 ? -54.011 20.284 38.617 1.00 71.69 198 ILE A CA 1
ATOM 1618 C C . ILE A 1 198 ? -53.481 19.892 40.006 1.00 71.69 198 ILE A C 1
ATOM 1620 O O . ILE A 1 198 ? -53.746 20.584 40.988 1.00 71.69 198 ILE A O 1
ATOM 1624 N N . ARG A 1 199 ? -52.662 18.835 40.100 1.00 64.81 199 ARG A N 1
ATOM 1625 C CA . ARG A 1 199 ? -52.069 18.384 41.371 1.00 64.81 199 ARG A CA 1
ATOM 1626 C C . ARG A 1 199 ? -50.979 19.332 41.899 1.00 64.81 199 ARG A C 1
ATOM 1628 O O . ARG A 1 199 ? -50.827 19.446 43.114 1.00 64.81 199 ARG A O 1
ATOM 1635 N N . SER A 1 200 ? -50.245 20.032 41.029 1.00 63.97 200 SER A N 1
ATOM 1636 C CA . SER A 1 200 ? -49.175 20.960 41.436 1.00 63.97 200 SER A CA 1
ATOM 1637 C C . SER A 1 200 ? -49.681 22.312 41.952 1.00 63.97 200 SER A C 1
ATOM 1639 O O . SER A 1 200 ? -48.988 22.954 42.739 1.00 63.97 200 SER A O 1
ATOM 1641 N N . LYS A 1 201 ? -50.913 22.717 41.612 1.00 60.91 201 LYS A N 1
ATOM 1642 C CA . LYS A 1 201 ? -51.536 23.942 42.147 1.00 60.91 201 LYS A CA 1
ATOM 1643 C C . LYS A 1 201 ? -51.881 23.870 43.645 1.00 60.91 201 LYS A C 1
ATOM 1645 O O . LYS A 1 201 ? -52.121 24.911 44.250 1.00 60.91 201 LYS A O 1
ATOM 1650 N N . ASN A 1 202 ? -51.809 22.687 44.266 1.00 60.38 202 ASN A N 1
ATOM 1651 C CA . ASN A 1 202 ? -52.138 22.472 45.683 1.00 60.38 202 ASN A CA 1
ATOM 1652 C C . ASN A 1 202 ? -50.930 22.386 46.643 1.00 60.38 202 ASN A C 1
ATOM 1654 O O . ASN A 1 202 ? -51.110 22.009 47.800 1.00 60.38 202 ASN A O 1
ATOM 1658 N N . LYS A 1 203 ? -49.705 22.755 46.237 1.00 52.09 203 LYS A N 1
ATOM 1659 C CA . LYS A 1 203 ? -48.555 22.834 47.166 1.00 52.09 203 LYS A CA 1
ATOM 1660 C C . LYS A 1 203 ? -47.892 24.213 47.158 1.00 52.09 203 LYS A C 1
ATOM 1662 O O . LYS A 1 203 ? -47.166 24.571 46.237 1.00 52.09 203 LYS A O 1
ATOM 1667 N N . LYS A 1 204 ? -48.111 24.977 48.234 1.00 46.34 204 LYS A N 1
ATOM 1668 C CA . LYS A 1 204 ? -47.336 26.180 48.575 1.00 46.34 204 LYS A CA 1
ATOM 1669 C C . LYS A 1 204 ? -45.960 25.809 49.152 1.00 46.34 204 LYS A C 1
ATOM 1671 O O . LYS A 1 204 ? -45.882 24.920 49.988 1.00 46.34 204 LYS A O 1
ATOM 1676 N N . LYS A 1 205 ? -44.966 26.617 48.744 1.00 42.56 205 LYS A N 1
ATOM 1677 C CA . LYS A 1 205 ? -43.711 27.053 49.408 1.00 42.56 205 LYS A CA 1
ATOM 1678 C C . LYS A 1 205 ? -42.803 25.991 50.051 1.00 42.56 205 LYS A C 1
ATOM 1680 O O . LYS A 1 205 ? -43.191 25.387 51.035 1.00 42.56 205 LYS A O 1
ATOM 1685 N N . MET A 1 206 ? -41.530 25.961 49.633 1.00 33.94 206 MET A N 1
ATOM 1686 C CA . MET A 1 206 ? -40.371 26.462 50.407 1.00 33.94 206 MET A CA 1
ATOM 1687 C C . MET A 1 206 ? -39.127 26.596 49.499 1.00 33.94 206 MET A C 1
ATOM 1689 O O . MET A 1 206 ? -39.018 25.920 48.480 1.00 33.94 206 MET A O 1
ATOM 1693 N N . SER A 1 207 ? -38.266 27.553 49.855 1.00 39.09 207 SER A N 1
ATOM 1694 C CA . SER A 1 207 ? -36.974 27.949 49.261 1.00 39.09 207 SER A CA 1
ATOM 1695 C C . SER A 1 207 ? -35.930 26.806 49.319 1.00 39.09 207 SER A C 1
ATOM 1697 O O . SER A 1 207 ? -36.182 25.795 49.957 1.00 39.09 207 SER A O 1
ATOM 1699 N N . SER A 1 208 ? -34.743 26.834 48.697 1.00 37.62 208 SER A N 1
ATOM 1700 C CA . SER A 1 208 ? -33.707 27.872 48.755 1.00 37.62 208 SER A CA 1
ATOM 1701 C C . SER A 1 208 ? -32.457 27.473 47.940 1.00 37.62 208 SER A C 1
ATOM 1703 O O . SER A 1 208 ? -32.071 26.312 47.949 1.00 37.62 208 SER A O 1
ATOM 1705 N N . SER A 1 209 ? -31.834 28.479 47.312 1.00 39.50 209 SER A N 1
ATOM 1706 C CA . SER A 1 209 ? -30.389 28.790 47.240 1.00 39.50 209 SER A CA 1
ATOM 1707 C C . SER A 1 209 ? -29.336 27.760 46.777 1.00 39.50 209 SER A C 1
ATOM 1709 O O . SER A 1 209 ? -28.938 26.879 47.526 1.00 39.50 209 SER A O 1
ATOM 1711 N N . ASN A 1 210 ? -28.763 28.084 45.605 1.00 39.84 210 ASN A N 1
ATOM 1712 C CA . ASN A 1 210 ? -27.335 28.265 45.261 1.00 39.84 210 ASN A CA 1
ATOM 1713 C C . ASN A 1 210 ? -26.300 27.161 45.544 1.00 39.84 210 ASN A C 1
ATOM 1715 O O . ASN A 1 210 ? -26.113 26.751 46.679 1.00 39.84 210 ASN A O 1
ATOM 1719 N N . ASN A 1 211 ? -25.472 26.869 44.527 1.00 39.75 211 ASN A N 1
ATOM 1720 C CA . ASN A 1 211 ? -24.024 27.140 44.573 1.00 39.75 211 ASN A CA 1
ATOM 1721 C C . ASN A 1 211 ? -23.413 27.121 43.159 1.00 39.75 211 ASN A C 1
ATOM 1723 O O . ASN A 1 211 ? -23.555 26.159 42.409 1.00 39.75 211 ASN A O 1
ATOM 1727 N N . ARG A 1 212 ? -22.731 28.215 42.799 1.00 35.62 212 ARG A N 1
ATOM 1728 C CA . ARG A 1 212 ? -22.019 28.420 41.530 1.00 35.62 212 ARG A CA 1
ATOM 1729 C C . ARG A 1 212 ? -20.521 28.407 41.827 1.00 35.62 212 ARG A C 1
ATOM 1731 O O . ARG A 1 212 ? -20.000 29.393 42.335 1.00 35.62 212 ARG A O 1
ATOM 1738 N N . LEU A 1 213 ? -19.841 27.307 41.514 1.00 42.41 213 LEU A N 1
ATOM 1739 C CA . LEU A 1 213 ? -18.379 27.223 41.552 1.00 42.41 213 LEU A CA 1
ATOM 1740 C C . LEU A 1 213 ? -17.836 27.496 40.146 1.00 42.41 213 LEU A C 1
ATOM 1742 O O . LEU A 1 213 ? -18.227 26.848 39.178 1.00 42.41 213 LEU A O 1
ATOM 1746 N N . LYS A 1 214 ? -16.977 28.509 40.038 1.00 38.28 214 LYS A N 1
ATOM 1747 C CA . LYS A 1 214 ? -16.329 28.948 38.800 1.00 38.28 214 LYS A CA 1
ATOM 1748 C C . LYS A 1 214 ? -14.912 28.368 38.805 1.00 38.28 214 LYS A C 1
ATOM 1750 O O . LYS A 1 214 ? -14.092 28.817 39.597 1.00 38.28 214 LYS A O 1
ATOM 1755 N N . LEU A 1 215 ? -14.648 27.361 37.970 1.00 39.91 215 LEU A N 1
ATOM 1756 C CA . LEU A 1 215 ? -13.290 26.880 37.698 1.00 39.91 215 LEU A CA 1
ATOM 1757 C C . LEU A 1 215 ? -12.696 27.651 36.517 1.00 39.91 215 LEU A C 1
ATOM 1759 O O . LEU A 1 215 ? -13.360 27.900 35.512 1.00 39.91 215 LEU A O 1
ATOM 1763 N N . GLN A 1 216 ? -11.442 28.041 36.693 1.00 40.78 216 GLN A N 1
ATOM 1764 C CA . GLN A 1 216 ? -10.617 28.807 35.775 1.00 40.78 216 GLN A CA 1
ATOM 1765 C C . GLN A 1 216 ? -10.045 27.859 34.711 1.00 40.78 216 GLN A C 1
ATOM 1767 O O . GLN A 1 216 ? -9.375 26.883 35.038 1.00 40.78 216 GLN A O 1
ATOM 1772 N N . SER A 1 217 ? -10.353 28.123 33.443 1.00 38.34 217 SER A N 1
ATOM 1773 C CA . SER A 1 217 ? -9.833 27.397 32.286 1.00 38.34 217 SER A CA 1
ATOM 1774 C C . SER A 1 217 ? -8.394 27.825 31.995 1.00 38.34 217 SER A C 1
ATOM 1776 O O . SER A 1 217 ? -8.151 28.997 31.711 1.00 38.34 217 SER A O 1
ATOM 1778 N N . GLN A 1 218 ? -7.462 26.876 32.059 1.00 49.81 218 GLN A N 1
ATOM 1779 C CA . GLN A 1 218 ? -6.147 26.972 31.426 1.00 49.81 218 GLN A CA 1
ATOM 1780 C C . GLN A 1 218 ? -6.251 26.362 30.025 1.00 49.81 218 GLN A C 1
ATOM 1782 O O . GLN A 1 218 ? -6.841 25.300 29.829 1.00 49.81 218 GLN A O 1
ATOM 1787 N N . GLU A 1 219 ? -5.735 27.109 29.064 1.00 39.41 219 GLU A N 1
ATOM 1788 C CA . GLU A 1 219 ? -5.809 26.906 27.624 1.00 39.41 219 GLU A CA 1
ATOM 1789 C C . GLU A 1 219 ? -4.770 25.854 27.199 1.00 39.41 219 GLU A C 1
ATOM 1791 O O . GLU A 1 219 ? -3.573 26.038 27.412 1.00 39.41 219 GLU A O 1
ATOM 1796 N N . SER A 1 220 ? -5.210 24.721 26.640 1.00 38.09 220 SER A N 1
ATOM 1797 C CA . SER A 1 220 ? -4.315 23.692 26.097 1.00 38.09 220 SER A CA 1
ATOM 1798 C C . SER A 1 220 ? -4.182 23.822 24.582 1.00 38.09 220 SER A C 1
ATOM 1800 O O . SER A 1 220 ? -5.173 23.942 23.861 1.00 38.09 220 SER A O 1
ATOM 1802 N N . LEU A 1 221 ? -2.934 23.752 24.130 1.00 37.75 221 LEU A N 1
ATOM 1803 C CA . LEU A 1 221 ? -2.486 23.863 22.750 1.00 37.75 221 LEU A CA 1
ATOM 1804 C C . LEU A 1 221 ? -3.101 22.796 21.831 1.00 37.75 221 LEU A C 1
ATOM 1806 O O . LEU A 1 221 ? -3.279 21.635 22.186 1.00 37.75 221 LEU A O 1
ATOM 1810 N N . LYS A 1 222 ? -3.396 23.253 20.617 1.00 33.34 222 LYS A N 1
ATOM 1811 C CA . LYS A 1 222 ? -4.037 22.561 19.500 1.00 33.34 222 LYS A CA 1
ATOM 1812 C C . LYS A 1 222 ? -3.074 21.538 18.881 1.00 33.34 222 LYS A C 1
ATOM 1814 O O . LYS A 1 222 ? -2.084 21.931 18.271 1.00 33.34 222 LYS A O 1
ATOM 1819 N N . THR A 1 223 ? -3.369 20.246 19.001 1.00 33.06 223 THR A N 1
ATOM 1820 C CA . THR A 1 223 ? -2.704 19.191 18.217 1.00 33.06 223 THR A CA 1
ATOM 1821 C C . THR A 1 223 ? -3.510 18.951 16.943 1.00 33.06 223 THR A C 1
ATOM 1823 O O . THR A 1 223 ? -4.723 18.770 16.999 1.00 33.06 223 THR A O 1
ATOM 1826 N N . GLN A 1 224 ? -2.843 19.026 15.792 1.00 42.19 224 GLN A N 1
ATOM 1827 C CA . GLN A 1 224 ? -3.437 18.794 14.478 1.00 42.19 224 GLN A CA 1
ATOM 1828 C C . GLN A 1 224 ? -3.677 17.295 14.265 1.00 42.19 224 GLN A C 1
ATOM 1830 O O . GLN A 1 224 ? -2.790 16.476 14.496 1.00 42.19 224 GLN A O 1
ATOM 1835 N N . GLU A 1 225 ? -4.892 16.955 13.841 1.00 31.31 225 GLU A N 1
ATOM 1836 C CA . GLU A 1 225 ? -5.317 15.602 13.491 1.00 31.31 225 GLU A CA 1
ATOM 1837 C C . GLU A 1 225 ? -4.669 15.175 12.168 1.00 31.31 225 GLU A C 1
ATOM 1839 O O . GLU A 1 225 ? -4.866 15.813 11.134 1.00 31.31 225 GLU A O 1
ATOM 1844 N N . ILE A 1 226 ? -3.905 14.082 12.193 1.00 38.38 226 ILE A N 1
ATOM 1845 C CA . ILE A 1 226 ? -3.450 13.393 10.983 1.00 38.38 226 ILE A CA 1
ATOM 1846 C C . ILE A 1 226 ? -4.464 12.284 10.702 1.00 38.38 226 ILE A C 1
ATOM 1848 O O . ILE A 1 226 ? -4.562 11.300 11.436 1.00 38.38 226 ILE A O 1
ATOM 1852 N N . THR A 1 227 ? -5.252 12.467 9.646 1.00 38.31 227 THR A N 1
ATOM 1853 C CA . THR A 1 227 ? -6.197 11.475 9.133 1.00 38.31 227 THR A CA 1
ATOM 1854 C C . THR A 1 227 ? -5.430 10.349 8.442 1.00 38.31 227 THR A C 1
ATOM 1856 O O . THR A 1 227 ? -4.951 10.516 7.320 1.00 38.31 227 THR A O 1
ATOM 1859 N N . ASN A 1 228 ? -5.317 9.192 9.093 1.00 43.88 228 ASN A N 1
ATOM 1860 C CA . ASN A 1 228 ? -4.740 8.000 8.478 1.00 43.88 228 ASN A CA 1
ATOM 1861 C C . ASN A 1 228 ? -5.817 7.250 7.686 1.00 43.88 228 ASN A C 1
ATOM 1863 O O . ASN A 1 228 ? -6.630 6.519 8.252 1.00 43.88 228 ASN A O 1
ATOM 1867 N N . ASN A 1 229 ? -5.792 7.430 6.365 1.00 39.12 229 ASN A N 1
ATOM 1868 C CA . ASN A 1 229 ? -6.487 6.564 5.420 1.00 39.12 229 ASN A CA 1
ATOM 1869 C C . ASN A 1 229 ? -5.845 5.171 5.442 1.00 39.12 229 ASN A C 1
ATOM 1871 O O . ASN A 1 229 ? -4.640 5.014 5.249 1.00 39.12 229 ASN A O 1
ATOM 1875 N N . ALA A 1 230 ? -6.671 4.162 5.697 1.00 32.22 230 ALA A N 1
ATOM 1876 C CA . ALA A 1 230 ? -6.276 2.768 5.774 1.00 32.22 230 ALA A CA 1
ATOM 1877 C C . 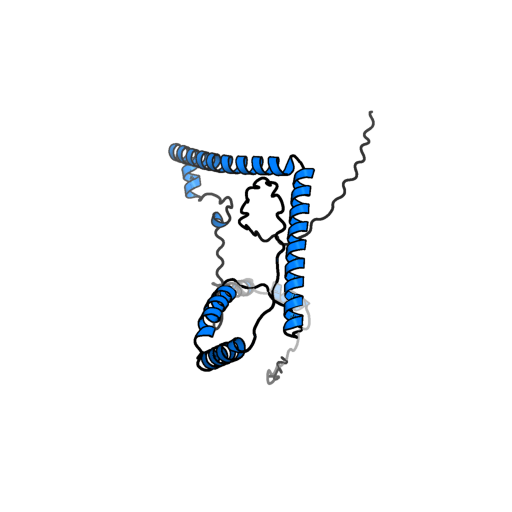ALA A 1 230 ? -5.925 2.210 4.385 1.00 32.22 230 ALA A C 1
ATOM 1879 O O . ALA A 1 230 ? -6.801 2.036 3.542 1.00 32.22 230 ALA A O 1
ATOM 1880 N N . ILE A 1 231 ? -4.656 1.858 4.178 1.00 33.94 231 ILE A N 1
ATOM 1881 C CA . ILE A 1 231 ? -4.244 0.893 3.154 1.00 33.94 231 ILE A CA 1
ATOM 1882 C C . ILE A 1 231 ? -3.933 -0.403 3.900 1.00 33.94 231 ILE A C 1
ATOM 1884 O O . ILE A 1 231 ? -2.877 -0.560 4.506 1.00 33.94 231 ILE A O 1
ATOM 1888 N N . ILE A 1 232 ? -4.903 -1.316 3.916 1.00 36.44 232 ILE A N 1
ATOM 1889 C CA . ILE A 1 232 ? -4.726 -2.680 4.416 1.00 36.44 232 ILE A CA 1
ATOM 1890 C C . ILE A 1 232 ? -4.250 -3.515 3.227 1.00 36.44 232 ILE A C 1
ATOM 1892 O O . ILE A 1 232 ? -5.065 -4.034 2.466 1.00 36.44 232 ILE A O 1
ATOM 1896 N N . SER A 1 233 ? -2.935 -3.645 3.050 1.00 37.34 233 SER A N 1
ATOM 1897 C CA . SER A 1 233 ? -2.377 -4.736 2.252 1.00 37.34 233 SER A CA 1
ATOM 1898 C C . SER A 1 233 ? -2.196 -5.961 3.151 1.00 37.34 233 SER A C 1
ATOM 1900 O O . SER A 1 233 ? -1.577 -5.938 4.213 1.00 37.34 233 SER A O 1
ATOM 1902 N N . LYS A 1 234 ? -2.852 -7.039 2.731 1.00 36.88 234 LYS A N 1
ATOM 1903 C CA . LYS A 1 234 ? -2.876 -8.367 3.341 1.00 36.88 234 LYS A CA 1
ATOM 1904 C C . LYS A 1 234 ? -1.462 -8.960 3.291 1.00 36.88 234 LYS A C 1
ATOM 1906 O O . LYS A 1 234 ? -0.979 -9.267 2.207 1.00 36.88 234 LYS A O 1
ATOM 1911 N N . ILE A 1 235 ? -0.805 -9.126 4.437 1.00 35.66 235 ILE A N 1
ATOM 1912 C CA . ILE A 1 235 ? 0.466 -9.858 4.530 1.00 35.66 235 ILE A CA 1
ATOM 1913 C C . ILE A 1 235 ? 0.152 -11.270 5.024 1.00 35.66 235 ILE A C 1
ATOM 1915 O O . ILE A 1 235 ? -0.254 -11.464 6.171 1.00 35.66 235 ILE A O 1
ATOM 1919 N N . ASN A 1 236 ? 0.308 -12.244 4.127 1.00 39.72 236 ASN A N 1
ATOM 1920 C CA . ASN A 1 236 ? 0.278 -13.663 4.457 1.00 39.72 236 ASN A CA 1
ATOM 1921 C C . ASN A 1 236 ? 1.505 -14.011 5.308 1.00 39.72 236 ASN A C 1
ATOM 1923 O O . ASN A 1 236 ? 2.637 -13.674 4.968 1.00 39.72 236 ASN A O 1
ATOM 1927 N N . SER A 1 237 ? 1.267 -14.699 6.420 1.00 42.97 237 SER A N 1
ATOM 1928 C CA . SER A 1 237 ? 2.298 -15.239 7.295 1.00 42.97 237 SER A CA 1
ATOM 1929 C C . SER A 1 237 ? 2.978 -16.441 6.639 1.00 42.97 237 SER A C 1
ATOM 1931 O O . SER A 1 237 ? 2.419 -17.538 6.615 1.00 42.97 237 SER A O 1
ATOM 1933 N N . SER A 1 238 ? 4.202 -16.258 6.165 1.00 39.34 238 SER A N 1
ATOM 1934 C CA . SER A 1 238 ? 5.109 -17.361 5.854 1.00 39.34 238 SER A CA 1
ATOM 1935 C C . SER A 1 238 ? 6.504 -17.032 6.379 1.00 39.34 238 SER A C 1
ATOM 1937 O O . SER A 1 238 ? 7.201 -16.186 5.829 1.00 39.34 238 SER A O 1
ATOM 1939 N N . SER A 1 239 ? 6.853 -17.704 7.483 1.00 44.22 239 SER A N 1
ATOM 1940 C CA . SER A 1 239 ? 8.208 -18.109 7.888 1.00 44.22 239 SER A CA 1
ATOM 1941 C C . SER A 1 239 ? 9.330 -17.063 7.804 1.00 44.22 239 SER A C 1
ATOM 1943 O O . SER A 1 239 ? 10.073 -17.014 6.829 1.00 44.22 239 SER A O 1
ATOM 1945 N N . ILE A 1 240 ? 9.546 -16.329 8.897 1.00 44.03 240 ILE A N 1
ATOM 1946 C CA . ILE A 1 240 ? 10.854 -15.732 9.202 1.00 44.03 240 ILE A CA 1
ATOM 1947 C C . ILE A 1 240 ? 11.702 -16.764 9.959 1.00 44.03 240 ILE A C 1
ATOM 1949 O O . ILE A 1 240 ? 11.524 -16.990 11.154 1.00 44.03 240 ILE A O 1
ATOM 1953 N N . SER A 1 241 ? 12.596 -17.440 9.241 1.00 43.19 241 SER A N 1
ATOM 1954 C CA . SER A 1 241 ? 13.644 -18.288 9.811 1.00 43.19 241 SER A CA 1
ATOM 1955 C C . SER A 1 241 ? 14.726 -17.417 10.456 1.00 43.19 241 SER A C 1
ATOM 1957 O O . SER A 1 241 ? 15.373 -16.628 9.767 1.00 43.19 241 SER A O 1
ATOM 1959 N N . LEU A 1 242 ? 14.930 -17.568 11.767 1.00 42.25 242 LEU A N 1
ATOM 1960 C CA . LEU A 1 242 ? 16.076 -17.012 12.489 1.00 42.25 242 LEU A CA 1
ATOM 1961 C C . LEU A 1 242 ? 17.357 -17.725 12.030 1.00 42.25 242 LEU A C 1
ATOM 1963 O O . LEU A 1 242 ? 17.545 -18.904 12.324 1.00 42.25 242 LEU A O 1
ATOM 1967 N N . VAL A 1 243 ? 18.240 -17.009 11.338 1.00 46.69 243 VAL A N 1
ATOM 1968 C CA . VAL A 1 243 ? 19.637 -17.412 11.140 1.00 46.69 243 VAL A CA 1
ATOM 1969 C C . VAL A 1 243 ? 20.511 -16.607 12.099 1.00 46.69 243 VAL A C 1
ATOM 1971 O O . VAL A 1 243 ? 20.575 -15.383 12.013 1.00 46.69 243 VAL A O 1
ATOM 1974 N N . ASN A 1 244 ? 21.158 -17.298 13.040 1.00 45.41 244 ASN A N 1
ATOM 1975 C CA . ASN A 1 244 ? 22.215 -16.733 13.874 1.00 45.41 244 ASN A CA 1
ATOM 1976 C C . ASN A 1 244 ? 23.532 -16.810 13.092 1.00 45.41 244 ASN A C 1
ATOM 1978 O O . ASN A 1 244 ? 23.960 -17.909 12.742 1.00 45.41 244 ASN A O 1
ATOM 1982 N N . TYR A 1 245 ? 24.181 -15.670 12.858 1.00 51.22 245 TYR A N 1
ATOM 1983 C CA . TYR A 1 245 ? 25.591 -15.638 12.480 1.00 51.22 245 TYR A CA 1
ATOM 1984 C C . TYR A 1 245 ? 26.427 -15.439 13.741 1.00 51.22 245 TYR A C 1
ATOM 1986 O O . TYR A 1 245 ? 26.347 -14.396 14.390 1.00 51.22 245 TYR A O 1
ATOM 1994 N N . ASP A 1 246 ? 27.186 -16.474 14.088 1.00 49.69 246 ASP A N 1
ATOM 1995 C CA . ASP A 1 246 ? 28.273 -16.410 15.057 1.00 49.69 246 ASP A CA 1
ATOM 1996 C C . ASP A 1 246 ? 29.542 -15.962 14.320 1.00 49.69 246 ASP A C 1
ATOM 1998 O O . ASP A 1 246 ? 29.935 -16.545 13.307 1.00 49.69 246 ASP A O 1
ATOM 2002 N N . SER A 1 247 ? 30.134 -14.873 14.797 1.00 46.84 247 SER A N 1
ATOM 2003 C CA . SER A 1 247 ? 31.349 -14.278 14.254 1.00 46.84 247 SER A CA 1
ATOM 2004 C C . SER A 1 247 ? 32.557 -14.871 14.971 1.00 46.84 247 SER A C 1
ATOM 2006 O O . SER A 1 247 ? 32.873 -14.447 16.080 1.00 46.84 247 SER A O 1
ATOM 2008 N N . SER A 1 248 ? 33.299 -15.769 14.321 1.00 48.09 248 SER A N 1
ATOM 2009 C CA . SER A 1 248 ? 34.667 -16.099 14.738 1.00 48.09 248 SER A CA 1
ATOM 2010 C C . SER A 1 248 ? 35.666 -15.589 13.703 1.00 48.09 248 SER A C 1
ATOM 2012 O O . SER A 1 248 ? 35.904 -16.207 12.667 1.00 48.09 248 SER A O 1
ATOM 2014 N N . ASN A 1 249 ? 36.226 -14.424 14.012 1.00 49.03 249 ASN A N 1
ATOM 2015 C CA . ASN A 1 249 ? 37.348 -13.803 13.329 1.00 49.03 249 ASN A CA 1
ATOM 2016 C C . ASN A 1 249 ? 38.649 -14.331 13.954 1.00 49.03 249 ASN A C 1
ATOM 2018 O O . ASN A 1 249 ? 38.975 -13.946 15.076 1.00 49.03 249 ASN A O 1
ATOM 2022 N N . THR A 1 250 ? 39.381 -15.190 13.247 1.00 50.53 250 THR A N 1
ATOM 2023 C CA . THR A 1 250 ? 40.794 -15.483 13.525 1.00 50.53 250 THR A CA 1
ATOM 2024 C C . THR A 1 250 ? 41.488 -15.770 12.201 1.00 50.53 250 THR A C 1
ATOM 2026 O O . THR A 1 250 ? 41.403 -16.891 11.707 1.00 50.53 250 THR A O 1
ATOM 2029 N N . ASP A 1 251 ? 42.168 -14.776 11.638 1.00 51.50 251 ASP A N 1
ATOM 2030 C CA . ASP A 1 251 ? 43.236 -15.041 10.679 1.00 51.50 251 ASP A CA 1
ATOM 2031 C C . ASP A 1 251 ? 44.507 -14.398 11.223 1.00 51.50 251 ASP A C 1
ATOM 2033 O O . ASP A 1 251 ? 44.589 -13.191 11.460 1.00 51.50 251 ASP A O 1
ATOM 2037 N N . SER A 1 252 ? 45.434 -15.2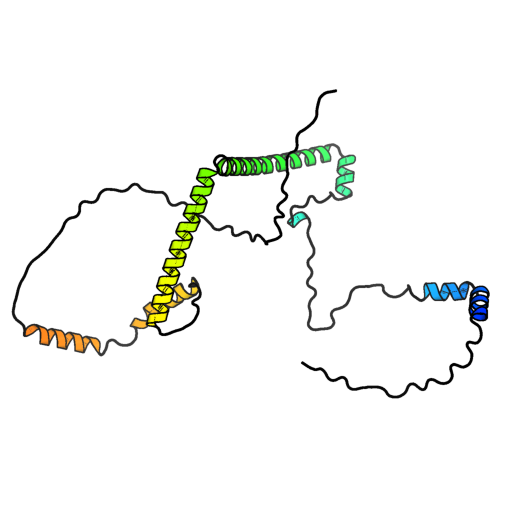81 11.565 1.00 54.91 252 SER A N 1
ATOM 2038 C CA . SER A 1 252 ? 46.764 -15.008 12.077 1.00 54.91 252 SER A CA 1
ATOM 2039 C C . SER A 1 252 ? 47.731 -14.873 10.908 1.00 54.91 252 SER A C 1
ATOM 2041 O O . SER A 1 252 ? 47.768 -15.750 10.049 1.00 54.91 252 SER A O 1
ATOM 2043 N N . ASP A 1 253 ? 48.533 -13.811 10.931 1.00 55.38 253 ASP A N 1
ATOM 2044 C CA . ASP A 1 253 ? 49.677 -13.591 10.047 1.00 55.38 253 ASP A CA 1
ATOM 2045 C C . ASP A 1 253 ? 50.575 -14.835 9.927 1.00 55.38 253 ASP A C 1
ATOM 2047 O O . ASP A 1 253 ? 51.021 -15.361 10.949 1.00 55.38 253 ASP A O 1
ATOM 2051 N N . THR A 1 254 ? 50.885 -15.250 8.691 1.00 53.16 254 THR A N 1
ATOM 2052 C CA . THR A 1 254 ? 52.212 -15.740 8.246 1.00 53.16 254 THR A CA 1
ATOM 2053 C C . THR A 1 254 ? 52.299 -15.783 6.725 1.00 53.16 254 THR A C 1
ATOM 2055 O O . THR A 1 254 ? 51.327 -16.251 6.094 1.00 53.16 254 THR A O 1
#

Radius of gyration: 42.68 Å; chains: 1; bounding box: 106×102×91 Å

Organism: NCBI:txid520822